Protein 1TD6 (pdb70)

Secondary structure (DSSP, 8-state):
---SSTT-SB-PPP-SSHHHHHHHHHHHHTTT-SSHHHHHHHHHHHHHHHHHTT-HHHHHHHHHHHTT-TTS-HHHHHHHHHHHHHHHHHHHHHH-GGGGG--HHHHHHHHHTTTTTTGGGGGGSTTS-TTSS-GGGGGGTHHHHT-TTS-HHHHHHHHHHHTT-GGGTT-EEEEEETTTTEEEEEETTSBSS---HHHHHHHHHHHHHHHHHTSS-HHHHHHHHHHHHHHHHHTTTS--SS-HHHHHHHHHHHHHHHSSS---TTSHHHHHHHHHHTTT------

Radius of gyration: 19.48 Å; Cα contacts (8 Å, |Δi|>4): 360; chains: 1; bounding box: 47×48×46 Å

InterPro domains:
  IPR023402 Uncharacterised protein MG237, central domain [G3DSA:3.30.1790.10] (107-198)
  IPR023403 Uncharacterised protein MG237, N-terminal [G3DSA:1.20.1480.10] (5-106)
  IPR024503 Protein of unknown function DUF3196 [PF11428] (1-288)

Foldseek 3Di:
DAAQPLDQWWFFDAAQDDVVLLVVLVVVCVVVVDPQSVVVNVLVVVLVVCVVVVVLVVSLVSLRVLNVPPVHDSVCNSSSVNVNLVSVLSVLCVVPVVVVDDAPLVQVVQCPVVHLPSVQSLSNQQSHDLVRDAQVCVVVCQCLQAPLPDQLLSNLVSQLSQLRRNNQQQPWGWHAQNVVGDIDIDGGRTTSQQADPQQSVLLVVLLVLLCVVCVVPPPLNSLLSLLSRLQCSNVRNHGDPDDSVVLSVVSCVVSVPVVPHDDDCVDPSVVVSVVRSCVSVDDDHD

Organism: Mycoplasma pneumoniae (strain ATCC 29342 / M129 / Subtype 1) (NCBI:txid272634)

Nearest PDB structures (foldseek):
  1td6-assembly1_A  TM=1.004E+00  e=5.767E-45  Mycoplasmoides pneumoniae

CATH classification: 1.20.1480.10 (+2 more: 3.30.1790.10, 1.10.472.40)

Structure (mmCIF, N/CA/C/O backbone):
data_1TD6
#
_entry.id   1TD6
#
_cell.length_a   82.840
_cell.length_b   82.840
_cell.length_c   225.040
_cell.angle_alpha   90.00
_cell.angle_beta   90.00
_cell.angle_gamma   90.00
#
_symmetry.space_group_name_H-M   'I 41 2 2'
#
loop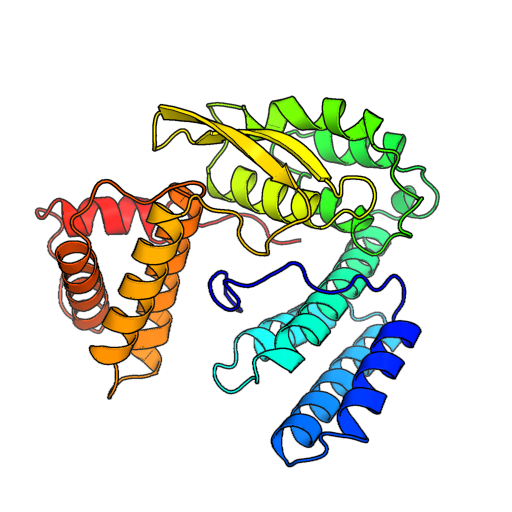_
_entity.id
_entity.type
_entity.pdbx_description
1 polymer 'Hypothetical protein MG237 homolog'
2 water water
#
loop_
_atom_site.group_PDB
_atom_site.id
_atom_site.type_symbol
_atom_site.label_atom_id
_atom_site.label_alt_id
_atom_site.label_comp_id
_atom_site.label_asym_id
_atom_site.label_entity_id
_atom_site.label_seq_id
_atom_site.pdbx_PDB_ins_code
_atom_site.Cartn_x
_atom_site.Cartn_y
_atom_site.Cartn_z
_atom_site.occupancy
_atom_site.B_iso_or_equiv
_atom_site.auth_seq_id
_atom_site.auth_comp_id
_atom_site.auth_asym_id
_atom_site.auth_atom_id
_atom_site.pdbx_PDB_model_num
ATOM 1 N N . PRO A 1 17 ? 83.956 54.186 65.756 1.00 75.41 5 PRO A N 1
ATOM 2 C CA . PRO A 1 17 ? 83.692 54.057 67.208 1.00 75.87 5 PRO A CA 1
ATOM 3 C C . PRO A 1 17 ? 83.918 55.373 67.943 1.00 76.02 5 PRO A C 1
ATOM 4 O O . PRO A 1 17 ? 83.157 55.731 68.843 1.00 76.94 5 PRO A O 1
ATOM 8 N N . ASN A 1 18 ? 84.981 56.075 67.559 1.00 75.39 6 ASN A N 1
ATOM 9 C CA . ASN A 1 18 ? 85.325 57.376 68.128 1.00 74.44 6 ASN A CA 1
ATOM 10 C C . ASN A 1 18 ? 85.955 57.341 69.527 1.00 72.90 6 ASN A C 1
ATOM 11 O O . ASN A 1 18 ? 86.479 56.306 69.938 1.00 74.26 6 ASN A O 1
ATOM 16 N N . GLN A 1 19 ? 85.916 58.464 70.248 1.00 69.86 7 GLN A N 1
ATOM 17 C CA . GLN A 1 19 ? 86.524 58.538 71.580 1.00 66.99 7 GLN A CA 1
ATOM 18 C C . GLN A 1 19 ? 86.318 59.877 72.315 1.00 66.59 7 GLN A C 1
ATOM 19 O O . GLN A 1 19 ? 86.032 60.902 71.695 1.00 65.23 7 GLN A O 1
ATOM 25 N N . PHE A 1 20 ? 86.481 59.865 73.637 1.00 66.01 8 PHE A N 1
ATOM 26 C CA . PHE A 1 20 ? 86.301 61.076 74.444 1.00 66.50 8 PHE A CA 1
ATOM 27 C C . PHE A 1 20 ? 87.551 61.940 74.613 1.00 66.64 8 PHE A C 1
ATOM 28 O O . PHE A 1 20 ? 87.531 63.131 74.305 1.00 67.25 8 PHE A O 1
ATOM 36 N N . VAL A 1 21 ? 88.628 61.340 75.114 1.00 66.59 9 VAL A N 1
ATOM 37 C CA . VAL A 1 21 ? 89.897 62.045 75.339 1.00 66.38 9 VAL A CA 1
ATOM 38 C C . VAL A 1 21 ? 90.594 62.518 74.054 1.00 66.36 9 VAL A C 1
ATOM 39 O O . VAL A 1 21 ? 91.702 63.049 74.117 1.00 65.44 9 VAL A O 1
ATOM 43 N N . ASN A 1 22 ? 89.962 62.333 72.896 1.00 65.76 10 ASN A N 1
ATOM 44 C CA . ASN A 1 22 ? 90.599 62.728 71.641 1.00 65.74 10 ASN A CA 1
ATOM 45 C C . ASN A 1 22 ? 90.686 64.234 71.430 1.00 64.66 10 ASN A C 1
ATOM 4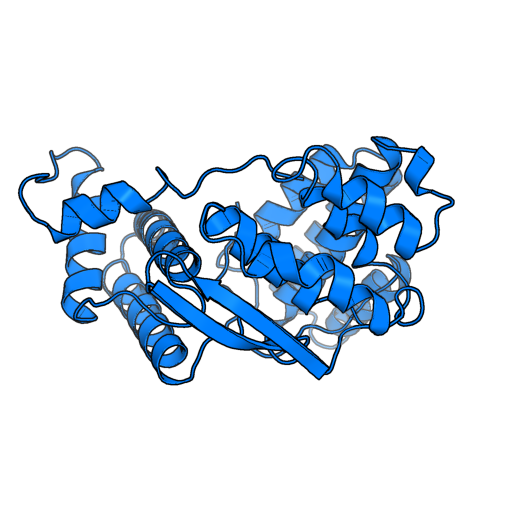6 O O . ASN A 1 22 ? 90.898 64.690 70.309 1.00 63.00 10 ASN A O 1
ATOM 51 N N . HIS A 1 23 ? 90.551 65.003 72.510 1.00 63.62 11 HIS A N 1
ATOM 52 C CA . HIS A 1 23 ? 90.630 66.449 72.402 1.00 61.39 11 HIS A CA 1
ATOM 53 C C . HIS A 1 23 ? 90.544 67.186 73.733 1.00 60.36 11 HIS A C 1
ATOM 54 O O . HIS A 1 23 ? 89.651 68.010 73.917 1.00 60.20 11 HIS A O 1
ATOM 61 N N . LEU A 1 24 ? 91.455 66.899 74.660 1.00 57.99 12 LEU A N 1
ATOM 62 C CA . LEU A 1 24 ? 91.453 67.593 75.949 1.00 56.14 12 LEU A CA 1
ATOM 63 C C . LEU A 1 24 ? 91.813 69.081 75.703 1.00 56.87 12 LEU A C 1
ATOM 64 O O . LEU A 1 24 ? 92.786 69.590 76.271 1.00 57.03 12 LEU A O 1
ATOM 69 N N . SER A 1 25 ? 91.034 69.770 74.859 1.00 56.41 13 SER A N 1
ATOM 70 C CA . SER A 1 25 ? 91.269 71.186 74.520 1.00 53.33 13 SER A CA 1
ATOM 71 C C . SER A 1 25 ? 90.042 72.087 74.735 1.00 52.34 13 SER A C 1
ATOM 72 O O . SER A 1 25 ? 89.075 71.693 75.393 1.00 51.32 13 SER A O 1
ATOM 75 N N . ALA A 1 26 ? 90.089 73.290 74.156 1.00 49.94 14 ALA A N 1
ATOM 76 C CA . ALA A 1 26 ? 89.006 74.275 74.276 1.00 48.77 14 ALA A CA 1
ATOM 77 C C . ALA A 1 26 ? 87.859 74.087 73.282 1.00 47.08 14 ALA A C 1
ATOM 78 O O . ALA A 1 26 ? 88.062 73.642 72.160 1.00 48.05 14 ALA A O 1
ATOM 80 N N . LEU A 1 27 ? 86.658 74.457 73.718 1.00 46.55 15 LEU A N 1
ATOM 81 C CA . LEU A 1 27 ? 85.414 74.350 72.940 1.00 45.54 15 LEU A CA 1
ATOM 82 C C . LEU A 1 27 ? 85.535 74.623 71.437 1.00 44.97 15 LEU A C 1
ATOM 83 O O . LEU A 1 27 ? 86.018 75.673 71.013 1.00 46.24 15 LEU A O 1
ATOM 88 N N . LYS A 1 28 ? 85.075 73.671 70.636 1.00 44.94 16 LYS A N 1
ATOM 89 C CA . LYS A 1 28 ? 85.124 73.782 69.183 1.00 43.57 16 LYS A CA 1
ATOM 90 C C . LYS A 1 28 ? 84.137 74.832 68.691 1.00 45.58 16 LYS A C 1
ATOM 91 O O . LYS A 1 28 ? 83.084 75.039 69.299 1.00 46.03 16 LYS A O 1
ATOM 97 N N . LYS A 1 29 ? 84.490 75.473 67.577 1.00 47.00 17 LYS A N 1
ATOM 98 C CA . LYS A 1 29 ? 83.667 76.500 66.942 1.00 47.35 17 LYS A CA 1
ATOM 99 C C . LYS A 1 29 ? 82.301 75.900 66.604 1.00 45.44 17 LYS A C 1
ATOM 100 O O . LYS A 1 29 ? 82.214 74.720 66.268 1.00 45.43 17 LYS A O 1
ATOM 106 N N . HIS A 1 30 ? 81.249 76.714 66.679 1.00 43.35 18 HIS A N 1
ATOM 107 C CA . HIS A 1 30 ? 79.877 76.268 66.403 1.00 43.36 18 HIS A CA 1
ATOM 108 C C . HIS A 1 30 ? 79.380 76.499 64.965 1.00 43.92 18 HIS A C 1
ATOM 109 O O . HIS A 1 30 ? 79.496 77.600 64.426 1.00 44.98 18 HIS A O 1
ATOM 116 N N . PHE A 1 31 ? 78.830 75.449 64.355 1.00 43.51 19 PHE A N 1
ATOM 117 C CA . PHE A 1 31 ? 78.302 75.509 62.988 1.00 43.10 19 PHE A CA 1
ATOM 118 C C . PHE A 1 31 ? 76.830 75.101 62.939 1.00 44.48 19 PHE A C 1
ATOM 119 O O . PHE A 1 31 ? 76.479 73.981 63.321 1.00 44.42 19 PHE A O 1
ATOM 127 N N . ALA A 1 32 ? 75.982 75.999 62.438 1.00 44.61 20 ALA A N 1
ATOM 128 C CA . ALA A 1 32 ? 74.545 75.746 62.361 1.00 44.76 20 ALA A CA 1
ATOM 129 C C . ALA A 1 32 ? 74.031 75.112 61.069 1.00 45.78 20 ALA A C 1
ATOM 130 O O . ALA A 1 32 ? 72.863 74.737 60.986 1.00 47.00 20 ALA A O 1
ATOM 132 N N . SER A 1 33 ? 74.881 74.991 60.058 1.00 47.36 21 SER A N 1
ATOM 133 C CA . SER A 1 33 ? 74.447 74.389 58.795 1.00 48.42 21 SER A CA 1
ATOM 134 C C . SER A 1 33 ? 75.609 73.690 58.144 1.00 47.93 21 SER A C 1
ATOM 135 O O . SER A 1 33 ? 76.762 73.911 58.507 1.00 46.89 21 SER A O 1
ATOM 138 N N . TYR A 1 34 ? 75.306 72.855 57.163 1.00 49.29 22 TYR A N 1
ATOM 139 C CA . TYR A 1 34 ? 76.355 72.131 56.466 1.00 50.91 22 TYR A CA 1
ATOM 140 C C . TYR A 1 34 ? 77.243 73.048 55.625 1.00 50.81 22 TYR A C 1
ATOM 141 O O . TYR A 1 34 ? 78.461 72.884 55.611 1.00 49.87 22 TYR A O 1
ATOM 150 N N . LYS A 1 35 ? 76.641 74.017 54.941 1.00 52.24 23 LYS A N 1
ATOM 151 C CA . LYS A 1 35 ? 77.403 74.930 54.091 1.00 55.33 23 LYS A CA 1
ATOM 152 C C . LYS A 1 35 ? 78.536 75.644 54.835 1.00 56.12 23 LYS A C 1
ATOM 153 O O . LYS A 1 35 ? 79.690 75.612 54.399 1.00 55.79 23 LYS A O 1
ATOM 159 N N . GLU A 1 36 ? 78.201 76.288 55.950 1.00 56.33 24 GLU A N 1
ATOM 160 C CA . GLU A 1 36 ? 79.190 77.004 56.745 1.00 56.74 24 GLU A CA 1
ATOM 161 C C . GLU A 1 36 ? 80.381 76.106 57.059 1.00 55.82 24 GLU A C 1
ATOM 162 O O . GLU A 1 36 ? 81.526 76.542 57.008 1.00 55.77 24 GLU A O 1
ATOM 168 N N . LEU A 1 37 ? 80.095 74.850 57.380 1.00 55.60 25 LEU A N 1
ATOM 169 C CA . LEU A 1 37 ? 81.126 73.879 57.724 1.00 55.19 25 LEU A CA 1
ATOM 170 C C . LEU A 1 37 ? 81.874 73.444 56.471 1.00 56.62 25 LEU A C 1
ATOM 171 O O . LEU A 1 37 ? 83.091 73.305 56.491 1.00 56.83 25 LEU A O 1
ATOM 176 N N . ARG A 1 38 ? 81.139 73.217 55.387 1.00 59.63 26 ARG A N 1
ATOM 177 C CA . ARG A 1 38 ? 81.743 72.805 54.122 1.00 62.82 26 ARG A CA 1
ATOM 178 C C . ARG A 1 38 ? 82.720 73.889 53.669 1.00 63.17 26 ARG A C 1
ATOM 179 O O . ARG A 1 38 ? 83.730 73.598 53.029 1.00 62.89 26 ARG A O 1
ATOM 187 N N . GLU A 1 39 ? 82.403 75.139 53.999 1.00 63.37 27 GLU A N 1
ATOM 188 C CA . GLU A 1 39 ? 83.255 76.269 53.654 1.00 63.83 27 GLU A CA 1
ATOM 189 C C . GLU A 1 39 ? 84.478 76.258 54.562 1.00 63.22 27 GLU A C 1
ATOM 190 O O . GLU A 1 39 ? 85.605 76.072 54.103 1.00 64.01 27 GLU A O 1
ATOM 196 N N . ALA A 1 40 ? 84.235 76.455 55.854 1.00 62.19 28 ALA A N 1
ATOM 197 C CA . ALA A 1 40 ? 85.291 76.486 56.858 1.00 61.38 28 ALA A CA 1
ATOM 198 C C . ALA A 1 40 ? 86.357 75.428 56.630 1.00 61.30 28 ALA A C 1
ATOM 199 O O . ALA A 1 40 ? 87.538 75.671 56.885 1.00 61.13 28 ALA A O 1
ATOM 201 N N . PHE A 1 41 ? 85.936 74.260 56.149 1.00 60.81 29 PHE A N 1
ATOM 202 C CA . PHE A 1 41 ? 86.851 73.150 55.901 1.00 61.25 29 PHE A CA 1
ATOM 203 C C . PHE A 1 41 ? 87.613 73.327 54.583 1.00 62.13 29 PHE A C 1
ATOM 204 O O . PHE A 1 41 ? 88.839 73.215 54.560 1.00 61.51 29 PHE A O 1
ATOM 212 N N . ASN A 1 42 ? 86.892 73.601 53.496 1.00 62.40 30 ASN A N 1
ATOM 213 C CA . ASN A 1 42 ? 87.528 73.806 52.196 1.00 63.86 30 ASN A CA 1
ATOM 214 C C . ASN A 1 42 ? 88.606 74.878 52.314 1.00 64.39 30 ASN A C 1
ATOM 215 O O . ASN A 1 42 ? 89.668 74.777 51.697 1.00 63.40 30 ASN A O 1
ATOM 220 N N . ASP A 1 43 ? 88.325 75.911 53.105 1.00 64.75 31 ASP A N 1
ATOM 221 C CA . ASP A 1 43 ? 89.284 76.986 53.301 1.00 65.19 31 ASP A CA 1
ATOM 222 C C . ASP A 1 43 ? 90.497 76.452 54.043 1.00 65.14 31 ASP A C 1
ATOM 223 O O . ASP A 1 43 ? 91.635 76.762 53.691 1.00 65.05 31 ASP A O 1
ATOM 228 N N . TYR A 1 44 ? 90.257 75.646 55.070 1.00 64.59 32 TYR A N 1
ATOM 229 C CA . TYR A 1 44 ? 91.359 75.074 55.828 1.00 64.30 32 TYR A CA 1
ATOM 230 C C . TYR A 1 44 ? 92.267 74.305 54.860 1.00 65.40 32 TYR A C 1
ATOM 231 O O . TYR A 1 44 ? 93.481 74.204 55.067 1.00 65.10 32 TYR A O 1
ATOM 240 N N . HIS A 1 45 ? 91.662 73.769 53.801 1.00 65.82 33 HIS A N 1
ATOM 241 C CA . HIS A 1 45 ? 92.379 73.004 52.788 1.00 66.73 33 HIS A CA 1
ATOM 242 C C . HIS A 1 45 ? 93.201 73.911 51.877 1.00 68.35 33 HIS A C 1
ATOM 243 O O . HIS A 1 45 ? 94.301 73.554 51.466 1.00 68.06 33 HIS A O 1
ATOM 250 N N . LYS A 1 46 ? 92.661 75.085 51.565 1.00 70.34 34 LYS A N 1
ATOM 251 C CA . LYS A 1 46 ? 93.355 76.046 50.716 1.00 71.95 34 LYS A CA 1
ATOM 252 C C . LYS A 1 46 ? 94.475 76.763 51.466 1.00 73.05 34 LYS A C 1
ATOM 253 O O . LYS A 1 46 ? 94.986 77.782 51.004 1.00 73.43 34 LYS A O 1
ATOM 259 N N . HIS A 1 47 ? 94.841 76.237 52.630 1.00 73.73 35 HIS A N 1
ATOM 260 C CA . HIS A 1 47 ? 95.903 76.816 53.443 1.00 74.49 35 HIS A CA 1
ATOM 261 C C . HIS A 1 47 ? 96.606 75.710 54.220 1.00 74.74 35 HIS A C 1
ATOM 262 O O . HIS A 1 47 ? 97.468 75.980 55.059 1.00 75.01 35 HIS A O 1
ATOM 269 N N . ASN A 1 48 ? 96.231 74.467 53.931 1.00 74.03 36 ASN A N 1
ATOM 270 C CA . ASN A 1 48 ? 96.811 73.301 54.589 1.00 74.69 36 ASN A CA 1
ATOM 271 C C . ASN A 1 48 ? 96.592 72.076 53.713 1.00 75.12 36 ASN A C 1
ATOM 272 O O . ASN A 1 48 ? 96.440 70.957 54.209 1.00 75.61 36 ASN A O 1
ATOM 277 N N . GLY A 1 49 ? 96.587 72.294 52.404 1.00 74.83 37 GLY A N 1
ATOM 278 C CA . GLY A 1 49 ? 96.367 71.206 51.472 1.00 74.81 37 GLY A CA 1
ATOM 279 C C . GLY A 1 49 ? 97.492 70.202 51.323 1.00 74.59 37 GLY A C 1
ATOM 280 O O . GLY A 1 49 ? 98.169 70.179 50.298 1.00 74.95 37 GLY A O 1
ATOM 281 N N . ASP A 1 50 ? 97.696 69.372 52.340 1.00 74.20 38 ASP A N 1
ATOM 282 C CA . ASP A 1 50 ? 98.732 68.348 52.282 1.00 74.23 38 ASP A CA 1
ATOM 283 C C . ASP A 1 50 ? 98.037 67.070 51.810 1.00 73.69 38 ASP A C 1
ATOM 284 O O . ASP A 1 50 ? 97.027 67.141 51.108 1.00 75.11 38 ASP A O 1
ATOM 289 N N . GLU A 1 51 ? 98.558 65.905 52.185 1.00 71.40 39 GLU A N 1
ATOM 290 C CA . GLU A 1 51 ? 97.923 64.657 51.771 1.00 70.41 39 GLU A CA 1
ATOM 291 C C . GLU A 1 51 ? 96.772 64.285 52.692 1.00 68.82 39 GLU A C 1
ATOM 292 O O . GLU A 1 51 ? 95.692 63.928 52.224 1.00 66.96 39 GLU A O 1
ATOM 298 N N . LEU A 1 52 ? 97.010 64.365 53.999 1.00 67.70 40 LEU A N 1
ATOM 299 C CA . LEU A 1 52 ? 95.980 64.054 54.983 1.00 66.71 40 LEU A CA 1
ATOM 300 C C . LEU A 1 52 ? 94.758 64.951 54.827 1.00 65.56 40 LEU A C 1
ATOM 301 O O . LEU A 1 52 ? 93.647 64.456 54.635 1.00 65.61 40 LEU A O 1
ATOM 306 N N . THR A 1 53 ? 94.962 66.265 54.909 1.00 63.90 41 THR A N 1
ATOM 307 C CA . THR A 1 53 ? 93.856 67.212 54.770 1.00 62.96 41 THR A CA 1
ATOM 308 C C . THR A 1 53 ? 93.107 66.966 53.465 1.00 61.40 41 THR A C 1
ATOM 309 O O . THR A 1 53 ? 91.939 67.321 53.336 1.00 61.60 41 THR A O 1
ATOM 313 N N . THR A 1 54 ? 93.783 66.356 52.498 1.00 59.79 42 THR A N 1
ATOM 314 C CA . THR A 1 54 ? 93.154 66.044 51.220 1.00 58.00 42 THR A CA 1
ATOM 315 C C . THR A 1 54 ? 92.308 64.789 51.365 1.00 56.63 42 THR A C 1
ATOM 316 O O . THR A 1 54 ? 91.157 64.756 50.943 1.00 57.12 42 THR A O 1
ATOM 320 N N . PHE A 1 55 ? 92.878 63.759 51.976 1.00 56.19 43 PHE A N 1
ATOM 321 C CA . PHE A 1 55 ? 92.160 62.510 52.176 1.00 55.39 43 PHE A CA 1
ATOM 322 C C . PHE A 1 55 ? 90.925 62.733 53.042 1.00 54.67 43 PHE A C 1
ATOM 323 O O . PHE A 1 55 ? 89.818 62.388 52.647 1.00 55.35 43 PHE A O 1
ATOM 331 N N . PHE A 1 56 ? 91.108 63.323 54.215 1.00 53.91 44 PHE A N 1
ATOM 332 C CA . PHE A 1 56 ? 89.982 63.571 55.108 1.00 52.86 44 PHE A CA 1
ATOM 333 C C . PHE A 1 56 ? 88.900 64.469 54.528 1.00 53.01 44 PHE A C 1
ATOM 334 O O . PHE A 1 56 ? 87.716 64.243 54.778 1.00 51.87 44 PHE A O 1
ATOM 342 N N . LEU A 1 57 ? 89.291 65.489 53.767 1.00 53.66 45 LEU A N 1
ATOM 343 C CA . LEU A 1 57 ? 88.302 66.358 53.138 1.00 53.27 45 LEU A CA 1
ATOM 344 C C . LEU A 1 57 ? 87.547 65.454 52.179 1.00 54.03 45 LEU A C 1
ATOM 345 O O . LEU A 1 57 ? 86.351 65.625 51.942 1.00 54.68 45 LEU A O 1
ATOM 350 N N . HIS A 1 58 ? 88.260 64.472 51.643 1.00 53.76 46 HIS A N 1
ATOM 351 C CA . HIS A 1 58 ? 87.661 63.534 50.714 1.00 53.89 46 HIS A CA 1
ATOM 352 C C . HIS A 1 58 ? 86.648 62.651 51.439 1.00 53.65 46 HIS A C 1
ATOM 353 O O . HIS A 1 58 ? 85.560 62.385 50.917 1.00 54.00 46 HIS A O 1
ATOM 360 N N . GLN A 1 59 ? 87.002 62.196 52.638 1.00 52.33 47 GLN A N 1
ATOM 361 C CA . GLN A 1 59 ? 86.097 61.359 53.420 1.00 50.98 47 GLN A CA 1
ATOM 362 C C . GLN A 1 59 ? 84.900 62.199 53.867 1.00 50.19 47 GLN A C 1
ATOM 363 O O . GLN A 1 59 ? 83.770 61.717 53.898 1.00 49.11 47 GLN A O 1
ATOM 369 N N . PHE A 1 60 ? 85.168 63.457 54.203 1.00 49.51 48 PHE A N 1
ATOM 370 C CA . PHE A 1 60 ? 84.141 64.400 54.630 1.00 49.67 48 PHE A CA 1
ATOM 371 C C . PHE A 1 60 ? 83.033 64.495 53.577 1.00 50.89 48 PHE A C 1
ATOM 372 O O . PHE A 1 60 ? 81.844 64.527 53.903 1.00 50.93 48 PHE A O 1
ATOM 380 N N . ASP A 1 61 ? 83.430 64.538 52.310 1.00 51.64 49 ASP A N 1
ATOM 381 C CA . ASP A 1 61 ? 82.465 64.639 51.222 1.00 51.54 49 ASP A CA 1
ATOM 382 C C . ASP A 1 61 ? 81.638 63.371 50.996 1.00 49.67 49 ASP A C 1
ATOM 383 O O . ASP A 1 61 ? 80.502 63.446 50.528 1.00 48.88 49 ASP A O 1
ATOM 388 N N . LYS A 1 62 ? 82.202 62.212 51.327 1.00 48.27 50 LYS A N 1
ATOM 389 C CA . LYS A 1 62 ? 81.478 60.950 51.177 1.00 47.99 50 LYS A CA 1
ATOM 390 C C . LYS A 1 62 ? 80.241 61.064 52.051 1.00 47.04 50 LYS A C 1
ATOM 391 O O . LYS A 1 62 ? 79.116 60.806 51.606 1.00 45.73 50 LYS A O 1
ATOM 397 N N . VAL A 1 63 ? 80.477 61.459 53.302 1.00 44.21 51 VAL A N 1
ATOM 398 C CA . VAL A 1 63 ? 79.419 61.636 54.285 1.00 42.74 51 VAL A CA 1
ATOM 399 C C . VAL A 1 63 ? 78.337 62.570 53.747 1.00 41.65 51 VAL A C 1
ATOM 400 O O . VAL A 1 63 ? 77.153 62.247 53.811 1.00 41.08 51 VAL A O 1
ATOM 404 N N . MET A 1 64 ? 78.745 63.722 53.215 1.00 41.60 52 MET A N 1
ATOM 405 C CA . MET A 1 64 ? 77.789 64.682 52.672 1.00 41.15 52 MET A CA 1
ATOM 406 C C . MET A 1 64 ? 76.967 64.045 51.565 1.00 41.53 52 MET A C 1
ATOM 407 O O . MET A 1 64 ? 75.793 64.374 51.390 1.00 42.07 52 MET A O 1
ATOM 412 N N . GLU A 1 65 ? 77.575 63.138 50.808 1.00 42.34 53 GLU A N 1
ATOM 413 C CA . GLU A 1 65 ? 76.827 62.477 49.752 1.00 42.74 53 GLU A CA 1
ATOM 414 C C . GLU A 1 65 ? 75.672 61.717 50.406 1.00 41.42 53 GLU A C 1
ATOM 415 O O . GLU A 1 65 ? 74.527 61.819 49.969 1.00 43.92 53 GLU A O 1
ATOM 421 N N . LEU A 1 66 ? 75.973 60.969 51.463 1.00 39.08 54 LEU A N 1
ATOM 422 C CA . LEU A 1 66 ? 74.950 60.216 52.176 1.00 38.23 54 LEU A CA 1
ATOM 423 C C . LEU A 1 66 ? 73.904 61.158 52.779 1.00 37.95 54 LEU A C 1
ATOM 424 O O . LEU A 1 66 ? 72.706 60.846 52.790 1.00 37.41 54 LEU A O 1
ATOM 429 N N . VAL A 1 67 ? 74.361 62.305 53.275 1.00 36.19 55 VAL A N 1
ATOM 430 C CA . VAL A 1 67 ? 73.464 63.300 53.856 1.00 36.45 55 VAL A CA 1
ATOM 431 C C . VAL A 1 67 ? 72.448 63.765 52.815 1.00 38.58 55 VAL A C 1
ATOM 432 O O . VAL A 1 67 ? 71.267 63.964 53.116 1.00 36.23 55 VAL A O 1
ATOM 436 N N . LYS A 1 68 ? 72.917 63.937 51.585 1.00 41.32 56 LYS A N 1
ATOM 437 C CA . LYS A 1 68 ? 72.045 64.379 50.511 1.00 43.82 56 LYS A CA 1
ATOM 438 C C . LYS A 1 68 ? 71.004 63.316 50.179 1.00 43.36 56 LYS A C 1
ATOM 439 O O . LYS A 1 68 ? 69.871 63.638 49.817 1.00 42.12 56 LYS A O 1
ATOM 445 N N . GLN A 1 69 ? 71.387 62.052 50.324 1.00 43.32 57 GLN A N 1
ATOM 446 C CA . GLN A 1 69 ? 70.476 60.951 50.041 1.00 45.19 57 GLN A CA 1
ATOM 447 C C . GLN A 1 69 ? 69.645 60.569 51.257 1.00 43.84 57 GLN A C 1
ATOM 448 O O . GLN A 1 69 ? 68.997 59.531 51.276 1.00 42.94 57 GLN A O 1
ATOM 454 N N . LYS A 1 70 ? 69.670 61.434 52.266 1.00 45.75 58 LYS A N 1
ATOM 455 C CA . LYS A 1 70 ? 68.929 61.235 53.505 1.00 45.70 58 LYS A CA 1
ATOM 456 C C . LYS A 1 70 ? 69.183 59.891 54.187 1.00 46.59 58 LYS A C 1
ATOM 457 O O . LYS A 1 70 ? 68.324 59.383 54.910 1.00 46.66 58 LYS A O 1
ATOM 463 N N . ASP A 1 71 ? 70.362 59.319 53.950 1.00 46.35 59 ASP A N 1
ATOM 464 C CA . ASP A 1 71 ? 70.764 58.046 54.555 1.00 44.20 59 ASP A CA 1
ATOM 465 C C . ASP A 1 71 ? 71.528 58.445 55.820 1.00 41.79 59 ASP A C 1
ATOM 466 O O . ASP A 1 71 ? 72.690 58.097 55.994 1.00 40.95 59 ASP A O 1
ATOM 471 N N . PHE A 1 72 ? 70.861 59.187 56.693 1.00 40.07 60 PHE A N 1
ATOM 472 C CA . PHE A 1 72 ? 71.475 59.699 57.911 1.00 39.62 60 PHE A CA 1
ATOM 473 C C . PHE A 1 72 ? 72.098 58.682 58.847 1.00 38.82 60 PHE A C 1
ATOM 474 O O . PHE A 1 72 ? 73.184 58.912 59.373 1.00 38.11 60 PHE A O 1
ATOM 482 N N . LYS A 1 73 ? 71.414 57.564 59.060 1.00 39.64 61 LYS A N 1
ATOM 483 C CA . LYS A 1 73 ? 71.920 56.520 59.945 1.00 39.42 61 LYS A CA 1
ATOM 484 C C . LYS A 1 73 ? 73.326 56.123 59.528 1.00 38.62 61 LYS A C 1
ATOM 485 O O . LYS A 1 73 ? 74.226 56.028 60.362 1.00 39.15 61 LYS A O 1
ATOM 491 N N . THR A 1 74 ? 73.511 55.905 58.230 1.00 37.06 62 THR A N 1
ATOM 492 C CA . THR A 1 74 ? 74.812 55.519 57.694 1.00 35.44 62 THR A CA 1
ATOM 493 C C . THR A 1 74 ? 75.791 56.693 57.764 1.00 35.06 62 THR A C 1
ATOM 494 O O . THR A 1 74 ? 76.975 56.511 58.052 1.00 35.91 62 THR A O 1
ATOM 498 N N . ALA A 1 75 ? 75.296 57.896 57.495 1.00 33.78 63 ALA A N 1
ATOM 499 C CA . ALA A 1 75 ? 76.127 59.088 57.548 1.00 34.77 63 ALA A CA 1
ATOM 500 C C . ALA A 1 75 ? 76.759 59.179 58.935 1.00 36.61 63 ALA A C 1
ATOM 501 O O . ALA A 1 75 ? 77.929 59.526 59.086 1.00 35.93 63 ALA A O 1
ATOM 503 N N . GLN A 1 76 ? 75.969 58.845 59.947 1.00 37.52 64 GLN A N 1
ATOM 504 C CA . GLN A 1 76 ? 76.431 58.879 61.324 1.00 39.38 64 GLN A CA 1
ATOM 505 C C . GLN A 1 76 ? 77.538 57.855 61.603 1.00 39.41 64 GLN A C 1
ATOM 506 O O . GLN A 1 76 ? 78.485 58.159 62.323 1.00 38.24 64 GLN A O 1
ATOM 512 N N . SER A 1 77 ? 77.427 56.658 61.030 1.00 40.54 65 SER A N 1
ATOM 513 C CA . SER A 1 77 ? 78.437 55.611 61.240 1.00 42.38 65 SER A CA 1
ATOM 514 C C . SER A 1 77 ? 79.757 55.914 60.568 1.00 42.72 65 SER A C 1
ATOM 515 O O . SER A 1 77 ? 80.811 55.641 61.126 1.00 43.58 65 SER A O 1
ATOM 518 N N . ARG A 1 78 ? 79.705 56.465 59.363 1.00 44.02 66 ARG A N 1
ATOM 519 C CA . ARG A 1 78 ? 80.930 56.795 58.646 1.00 46.18 66 ARG A CA 1
ATOM 520 C C . ARG A 1 78 ? 81.640 57.965 59.326 1.00 46.72 66 ARG A C 1
ATOM 521 O O . ARG A 1 78 ? 82.873 58.010 59.406 1.00 47.44 66 ARG A O 1
ATOM 529 N N . CYS A 1 79 ? 80.849 58.904 59.830 1.00 47.32 67 CYS A N 1
ATOM 530 C CA . CYS A 1 79 ? 81.379 60.078 60.498 1.00 47.68 67 CYS A CA 1
ATOM 531 C C . CYS A 1 79 ? 82.052 59.703 61.817 1.00 47.09 67 CYS A C 1
ATOM 532 O O . CYS A 1 79 ? 83.125 60.210 62.139 1.00 44.84 67 CYS A O 1
ATOM 535 N N . GLU A 1 80 ? 81.426 58.808 62.574 1.00 48.18 68 GLU A N 1
ATOM 536 C CA . GLU A 1 80 ? 81.983 58.385 63.856 1.00 50.39 68 GLU A CA 1
ATOM 537 C C . GLU A 1 80 ? 83.239 57.542 63.715 1.00 51.72 68 GLU A C 1
ATOM 538 O O . GLU A 1 80 ? 84.001 57.404 64.673 1.00 52.10 68 GLU A O 1
ATOM 544 N N . GLU A 1 81 ? 83.460 56.959 62.541 1.00 52.60 69 GLU A N 1
ATOM 545 C CA . GLU A 1 81 ? 84.675 56.183 62.366 1.00 53.83 69 GLU A CA 1
ATOM 546 C C . GLU A 1 81 ? 85.821 57.076 61.908 1.00 53.76 69 GLU A C 1
ATOM 547 O O . GLU A 1 81 ? 86.964 56.843 62.287 1.00 54.50 69 GLU A O 1
ATOM 553 N N . GLU A 1 82 ? 85.530 58.107 61.115 1.00 53.38 70 GLU A N 1
ATOM 554 C CA . GLU A 1 82 ? 86.596 59.013 60.689 1.00 52.96 70 GLU A CA 1
ATOM 555 C C . GLU A 1 82 ? 87.201 59.592 61.963 1.00 52.31 70 GLU A C 1
ATOM 556 O O . GLU A 1 82 ? 88.415 59.729 62.080 1.00 52.75 70 GLU A O 1
ATOM 562 N N . LEU A 1 83 ? 86.336 59.930 62.916 1.00 50.92 71 LEU A N 1
ATOM 563 C CA . LEU A 1 83 ? 86.767 60.481 64.196 1.00 50.86 71 LEU A CA 1
ATOM 564 C C . LEU A 1 83 ? 87.577 59.469 65.010 1.00 52.20 71 LEU A C 1
ATOM 565 O O . LEU A 1 83 ? 88.387 59.845 65.855 1.00 52.69 71 LEU A O 1
ATOM 570 N N . ALA A 1 84 ? 87.360 58.184 64.756 1.00 53.68 72 ALA A N 1
ATOM 571 C CA . ALA A 1 84 ? 88.073 57.147 65.490 1.00 55.90 72 ALA A CA 1
ATOM 572 C C . ALA A 1 84 ? 89.491 56.905 64.965 1.00 57.37 72 ALA A C 1
ATOM 573 O O . ALA A 1 84 ? 90.376 56.474 65.712 1.00 57.80 72 ALA A O 1
ATOM 575 N N . ALA A 1 85 ? 89.707 57.177 63.686 1.00 58.72 73 ALA A N 1
ATOM 576 C CA . ALA A 1 85 ? 91.025 56.987 63.093 1.00 62.17 73 ALA A CA 1
ATOM 577 C C . ALA A 1 85 ? 92.059 57.806 63.859 1.00 63.55 73 ALA A C 1
ATOM 578 O O . ALA A 1 85 ? 91.977 59.032 63.920 1.00 63.44 73 ALA A O 1
ATOM 580 N N . PRO A 1 86 ? 93.051 57.131 64.455 1.00 65.38 74 PRO A N 1
ATOM 581 C CA . PRO A 1 86 ? 94.108 57.792 65.226 1.00 67.25 74 PRO A CA 1
ATOM 582 C C . PRO A 1 86 ? 95.037 58.608 64.344 1.00 68.81 74 PRO A C 1
ATOM 583 O O . PRO A 1 86 ? 95.942 59.284 64.829 1.00 69.52 74 PRO A O 1
ATOM 587 N N . TYR A 1 87 ? 94.801 58.547 63.042 1.00 70.76 75 TYR A N 1
ATOM 588 C CA . TYR A 1 87 ? 95.627 59.267 62.091 1.00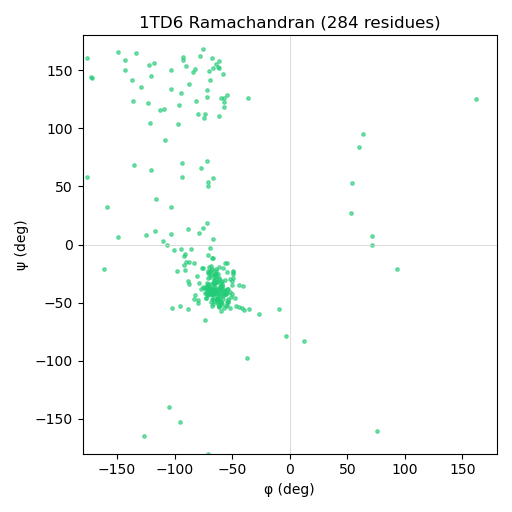 72.78 75 TYR A CA 1
ATOM 589 C C . TYR A 1 87 ? 95.013 60.619 61.757 1.00 72.56 75 TYR A C 1
ATOM 590 O O . TYR A 1 87 ? 95.600 61.411 61.023 1.00 74.47 75 TYR A O 1
ATOM 599 N N . LEU A 1 88 ? 93.829 60.880 62.299 1.00 71.38 76 LEU A N 1
ATOM 600 C CA . LEU A 1 88 ? 93.128 62.135 62.051 1.00 69.93 76 LEU A CA 1
ATOM 601 C C . LEU A 1 88 ? 93.846 63.267 62.787 1.00 69.28 76 LEU A C 1
ATOM 602 O O . LEU A 1 88 ? 94.086 63.174 63.988 1.00 69.11 76 LEU A O 1
ATOM 607 N N . PRO A 1 89 ? 94.203 64.346 62.070 1.00 68.51 77 PRO A N 1
ATOM 608 C CA . PRO A 1 89 ? 94.897 65.500 62.653 1.00 68.26 77 PRO A CA 1
ATOM 609 C C . PRO A 1 89 ? 94.020 66.304 63.602 1.00 67.43 77 PRO A C 1
ATOM 610 O O . PRO A 1 89 ? 92.835 66.492 63.347 1.00 67.59 77 PRO A O 1
ATOM 614 N N . LYS A 1 90 ? 94.622 66.782 64.688 1.00 66.94 78 LYS A N 1
ATOM 615 C CA . LYS A 1 90 ? 93.919 67.546 65.718 1.00 66.14 78 LYS A CA 1
ATOM 616 C C . LYS A 1 90 ? 92.914 68.572 65.206 1.00 64.80 78 LYS A C 1
ATOM 617 O O . LYS A 1 90 ? 91.745 68.540 65.589 1.00 66.22 78 LYS A O 1
ATOM 623 N N . PRO A 1 91 ? 93.348 69.492 64.327 1.00 62.99 79 PRO A N 1
ATOM 624 C CA . PRO A 1 91 ? 92.455 70.524 63.786 1.00 60.83 79 PRO A CA 1
ATOM 625 C C . PRO A 1 91 ? 91.266 70.027 62.966 1.00 57.85 79 PRO A C 1
ATOM 626 O O . PRO A 1 91 ? 90.249 70.712 62.877 1.00 57.62 79 PRO A O 1
ATOM 630 N N . LEU A 1 92 ? 91.388 68.841 62.376 1.00 54.94 80 LEU A N 1
ATOM 631 C CA . LEU A 1 92 ? 90.301 68.283 61.578 1.00 52.50 80 LEU A CA 1
ATOM 632 C C . LEU A 1 92 ? 89.294 67.513 62.414 1.00 51.69 80 LEU A C 1
ATOM 633 O O . LEU A 1 92 ? 88.289 67.038 61.892 1.00 51.76 80 LEU A O 1
ATOM 638 N N . VAL A 1 93 ? 89.565 67.389 63.712 1.00 50.06 81 VAL A N 1
ATOM 639 C CA . VAL A 1 93 ? 88.675 66.669 64.608 1.00 48.06 81 VAL A CA 1
ATOM 640 C C . VAL A 1 93 ? 87.400 67.465 64.862 1.00 46.49 81 VAL A C 1
ATOM 641 O O . VAL A 1 93 ? 86.301 66.917 64.860 1.00 46.44 81 VAL A O 1
ATOM 645 N N . SER A 1 94 ? 87.545 68.763 65.072 1.00 44.63 82 SER A N 1
ATOM 646 C CA . SER A 1 94 ? 86.386 69.603 65.317 1.00 44.64 82 SER A CA 1
ATOM 647 C C . SER A 1 94 ? 85.465 69.708 64.103 1.00 43.06 82 SER A C 1
ATOM 648 O O . SER A 1 94 ? 84.273 69.941 64.260 1.00 43.84 82 SER A O 1
ATOM 651 N N . PHE A 1 95 ? 86.001 69.540 62.897 1.00 42.40 83 PHE A N 1
ATOM 652 C CA . PHE A 1 95 ? 85.165 69.622 61.695 1.00 41.53 83 PHE A CA 1
ATOM 653 C C . PHE A 1 95 ? 84.168 68.473 61.643 1.00 39.96 83 PHE A C 1
ATOM 654 O O . PHE A 1 95 ? 82.986 68.671 61.379 1.00 40.28 83 PHE A O 1
ATOM 662 N N . PHE A 1 96 ? 84.660 67.267 61.893 1.00 38.83 84 PHE A N 1
ATOM 663 C CA . PHE A 1 96 ? 83.824 66.085 61.877 1.00 37.17 84 PHE A CA 1
ATOM 664 C C . PHE A 1 96 ? 82.850 66.079 63.047 1.00 35.80 84 PHE A C 1
ATOM 665 O O . PHE A 1 96 ? 81.688 65.724 62.890 1.00 34.20 84 PHE A O 1
ATOM 673 N N . GLN A 1 97 ? 83.302 66.486 64.224 1.00 35.22 85 GLN A N 1
ATOM 674 C CA . GLN A 1 97 ? 82.385 66.496 65.347 1.00 35.03 85 GLN A CA 1
ATOM 675 C C . GLN A 1 97 ? 81.199 67.394 65.014 1.00 36.31 85 GLN A C 1
ATOM 676 O O . GLN A 1 97 ? 80.066 67.083 65.395 1.00 36.94 85 GLN A O 1
ATOM 682 N N . SER A 1 98 ? 81.458 68.488 64.289 1.00 35.80 86 SER A N 1
ATOM 683 C CA . SER A 1 98 ? 80.404 69.418 63.895 1.00 35.08 86 SER A CA 1
ATOM 684 C C . SER A 1 98 ? 79.466 68.770 62.882 1.00 35.97 86 SER A C 1
ATOM 685 O O . SER A 1 98 ? 78.253 69.037 62.872 1.00 34.55 86 SER A O 1
ATOM 688 N N . LEU A 1 99 ? 80.036 67.916 62.034 1.00 35.76 87 LEU A N 1
ATOM 689 C CA . LEU A 1 99 ? 79.263 67.208 61.020 1.00 34.97 87 LEU A CA 1
ATOM 690 C C . LEU A 1 99 ? 78.323 66.226 61.713 1.00 33.25 87 LEU A C 1
ATOM 691 O O . LEU A 1 99 ? 77.137 66.149 61.390 1.00 33.59 87 LEU A O 1
ATOM 696 N N . LEU A 1 100 ? 78.868 65.471 62.662 1.00 31.21 88 LEU A N 1
ATOM 697 C CA . LEU A 1 100 ? 78.094 64.484 63.405 1.00 29.63 88 LEU A CA 1
ATOM 698 C C . LEU A 1 100 ? 76.889 65.142 64.065 1.00 29.79 88 LEU A C 1
ATOM 699 O O . LEU A 1 100 ? 75.783 64.577 64.084 1.00 29.62 88 LEU A O 1
ATOM 704 N N . GLN A 1 101 ? 77.093 66.350 64.585 1.00 27.78 89 GLN A N 1
ATOM 705 C CA . GLN A 1 101 ? 76.001 67.065 65.220 1.00 25.90 89 GLN A CA 1
ATOM 706 C C . GLN A 1 101 ? 74.889 67.379 64.229 1.00 25.92 89 GLN A C 1
ATOM 707 O O . GLN A 1 101 ? 73.718 67.137 64.526 1.00 27.66 89 GLN A O 1
ATOM 713 N N . LEU A 1 102 ? 75.246 67.893 63.051 1.00 26.76 90 LEU A N 1
ATOM 714 C CA . LEU A 1 102 ? 74.250 68.199 62.007 1.00 26.97 90 LEU A CA 1
ATOM 715 C C . LEU A 1 102 ? 73.515 66.911 61.638 1.00 26.18 90 LEU A C 1
ATOM 716 O O . LEU A 1 102 ? 72.286 66.863 61.611 1.00 26.58 90 LEU A O 1
ATOM 721 N N . VAL A 1 103 ? 74.286 65.865 61.366 1.00 24.22 91 VAL A N 1
ATOM 722 C CA . VAL A 1 103 ? 73.734 64.570 61.026 1.00 25.80 91 VAL A CA 1
ATOM 723 C C . VAL A 1 103 ? 72.735 64.039 62.074 1.00 26.95 91 VAL A C 1
ATOM 724 O O . VAL A 1 103 ? 71.612 63.669 61.735 1.00 26.64 91 VAL A O 1
ATOM 728 N N . ASN A 1 104 ? 73.143 64.013 63.343 1.00 28.40 92 ASN A N 1
ATOM 729 C CA . ASN A 1 104 ? 72.279 63.538 64.423 1.00 27.89 92 ASN A CA 1
ATOM 730 C C . ASN A 1 104 ? 71.004 64.382 64.519 1.00 30.58 92 ASN A C 1
ATOM 731 O O . ASN A 1 104 ? 69.922 63.876 64.838 1.00 29.61 92 ASN A O 1
ATOM 736 N N . HIS A 1 105 ? 71.143 65.678 64.248 1.00 32.57 93 HIS A N 1
ATOM 737 C CA . HIS A 1 105 ? 70.001 66.575 64.251 1.00 32.60 93 HIS A CA 1
ATOM 738 C C . HIS A 1 105 ? 69.040 66.070 63.159 1.00 33.29 93 HIS A C 1
ATOM 739 O O . HIS A 1 105 ? 67.853 65.821 63.426 1.00 31.58 93 HIS A O 1
ATOM 746 N N . ASP A 1 106 ? 69.550 65.890 61.941 1.00 31.99 94 ASP A N 1
ATOM 747 C CA . ASP A 1 106 ? 68.688 65.408 60.869 1.00 33.59 94 ASP A CA 1
ATOM 748 C C . ASP A 1 106 ? 68.114 64.040 61.190 1.00 32.70 94 ASP A C 1
ATOM 749 O O . ASP A 1 106 ? 66.962 63.761 60.884 1.00 34.18 94 ASP A O 1
ATOM 754 N N . LEU A 1 107 ? 68.903 63.186 61.820 1.00 32.70 95 LEU A N 1
ATOM 755 C CA . LEU A 1 107 ? 68.397 61.874 62.165 1.00 33.74 95 LEU A CA 1
ATOM 756 C C . LEU A 1 107 ? 67.232 61.979 63.161 1.00 34.41 95 LEU A C 1
ATOM 757 O O . LEU A 1 107 ? 66.184 61.364 62.969 1.00 34.26 95 LEU A O 1
ATOM 762 N N . LEU A 1 108 ? 67.400 62.769 64.216 1.00 33.57 96 LEU A N 1
ATOM 763 C CA . LEU A 1 108 ? 66.341 62.898 65.211 1.00 32.83 96 LEU A CA 1
ATOM 764 C C . LEU A 1 108 ? 65.053 63.472 64.629 1.00 33.83 96 LEU A C 1
ATOM 765 O O . LEU A 1 108 ? 63.954 63.024 64.968 1.00 33.28 96 LEU A O 1
ATOM 770 N N . GLU A 1 109 ? 65.197 64.457 63.747 1.00 35.41 97 GLU A N 1
ATOM 771 C CA . GLU A 1 109 ? 64.059 65.111 63.122 1.00 34.71 97 GLU A CA 1
ATOM 772 C C . GLU A 1 109 ? 63.251 64.139 62.278 1.00 36.57 97 GLU A C 1
ATOM 773 O O . GLU A 1 109 ? 62.020 64.148 62.297 1.00 35.83 97 GLU A O 1
ATOM 779 N N . GLN A 1 110 ? 63.950 63.295 61.538 1.00 37.31 98 GLN A N 1
ATOM 780 C CA . GLN A 1 110 ? 63.289 62.326 60.687 1.00 40.91 98 GLN A CA 1
ATOM 781 C C . GLN A 1 110 ? 62.607 61.216 61.483 1.00 42.09 98 GLN A C 1
ATOM 782 O O . GLN A 1 110 ? 61.666 60.583 61.001 1.00 44.19 98 GLN A O 1
ATOM 788 N N . GLN A 1 111 ? 63.084 60.967 62.697 1.00 42.39 99 GLN A N 1
ATOM 789 C CA . GLN A 1 111 ? 62.482 59.937 63.533 1.00 42.36 99 GLN A CA 1
ATOM 790 C C . GLN A 1 111 ? 61.386 60.534 64.407 1.00 43.41 99 GLN A C 1
ATOM 791 O O . GLN A 1 111 ? 60.497 59.824 64.872 1.00 43.96 99 GLN A O 1
ATOM 797 N N . ASN A 1 112 ? 61.457 61.846 64.618 1.00 43.54 100 ASN A N 1
ATOM 798 C CA . ASN A 1 112 ? 60.472 62.552 65.427 1.00 43.09 100 ASN A CA 1
ATOM 799 C C . ASN A 1 112 ? 60.070 63.840 64.711 1.00 44.70 100 ASN A C 1
ATOM 800 O O . ASN A 1 112 ? 60.384 64.941 65.176 1.00 45.22 100 ASN A O 1
ATOM 805 N N . ALA A 1 113 ? 59.370 63.699 63.583 1.00 45.13 101 ALA A N 1
ATOM 806 C CA . ALA A 1 113 ? 58.957 64.857 62.784 1.00 45.54 101 ALA A CA 1
ATOM 807 C C . ALA A 1 113 ? 58.408 66.015 63.618 1.00 45.54 101 ALA A C 1
ATOM 808 O O . ALA A 1 113 ? 58.625 67.175 63.289 1.00 46.64 101 ALA A O 1
ATOM 810 N N . ALA A 1 114 ? 57.712 65.698 64.704 1.00 46.33 102 ALA A N 1
ATOM 811 C CA . ALA A 1 114 ? 57.153 66.726 65.579 1.00 46.52 102 ALA A CA 1
ATOM 812 C C . ALA A 1 114 ? 58.198 67.781 65.944 1.00 46.76 102 ALA A C 1
ATOM 813 O O . ALA A 1 114 ? 57.861 68.937 66.192 1.00 47.23 102 ALA A O 1
ATOM 815 N N . LEU A 1 115 ? 59.463 67.370 65.962 1.00 46.59 103 LEU A N 1
ATOM 816 C CA . LEU A 1 115 ? 60.573 68.253 66.302 1.00 47.48 103 LEU A CA 1
ATOM 817 C C . LEU A 1 115 ? 60.814 69.401 65.317 1.00 47.77 103 LEU A C 1
ATOM 818 O O . LEU A 1 115 ? 61.307 70.463 65.702 1.00 47.80 103 LEU A O 1
ATOM 823 N N . ALA A 1 116 ? 60.467 69.190 64.055 1.00 47.23 104 ALA A N 1
ATOM 824 C CA . ALA A 1 116 ? 60.690 70.202 63.023 1.00 48.02 104 ALA A CA 1
ATOM 825 C C . ALA A 1 116 ? 60.191 71.609 63.353 1.00 47.23 104 ALA A C 1
ATOM 826 O O . ALA A 1 116 ? 60.884 72.587 63.091 1.00 48.11 104 ALA A O 1
ATOM 828 N N . SER A 1 117 ? 59.002 71.725 63.927 1.00 46.40 105 SER A N 1
ATOM 829 C CA . SER A 1 117 ? 58.478 73.053 64.239 1.00 47.02 105 SER A CA 1
ATOM 830 C C . SER A 1 117 ? 58.200 73.261 65.720 1.00 46.86 105 SER A C 1
ATOM 831 O O . SER A 1 117 ? 57.050 73.466 66.126 1.00 47.11 105 SER A O 1
ATOM 834 N N . LEU A 1 118 ? 59.252 73.221 66.530 1.00 44.04 106 LEU A N 1
ATOM 835 C CA . LEU A 1 118 ? 59.079 73.410 67.957 1.00 41.65 106 LEU A CA 1
ATOM 836 C C . LEU A 1 118 ? 60.128 74.306 68.559 1.00 39.73 106 LEU A C 1
ATOM 837 O O . LEU A 1 118 ? 61.289 74.276 68.168 1.00 40.13 106 LEU A O 1
ATOM 842 N N . PRO A 1 119 ? 59.723 75.152 69.508 1.00 39.00 107 PRO A N 1
ATOM 843 C CA . PRO A 1 119 ? 60.717 76.029 70.128 1.00 37.00 107 PRO A CA 1
ATOM 844 C C . PRO A 1 119 ? 61.499 75.196 71.143 1.00 35.60 107 PRO A C 1
ATOM 845 O O . PRO A 1 119 ? 61.056 74.124 71.563 1.00 34.54 107 PRO A O 1
ATOM 849 N N . ALA A 1 120 ? 62.661 75.690 71.532 1.00 35.17 108 ALA A N 1
ATOM 850 C CA . ALA A 1 120 ? 63.513 74.993 72.479 1.00 34.14 108 ALA A CA 1
ATOM 851 C C . ALA A 1 120 ? 62.786 74.476 73.718 1.00 33.59 108 ALA A C 1
ATOM 852 O O . ALA A 1 120 ? 62.985 73.333 74.122 1.00 34.17 108 ALA A O 1
ATOM 854 N N . ALA A 1 121 ? 61.947 75.311 74.318 1.00 32.58 109 ALA A N 1
ATOM 855 C CA . ALA A 1 121 ? 61.228 74.909 75.520 1.00 32.41 109 ALA A CA 1
ATOM 856 C C . ALA A 1 121 ? 60.398 73.646 75.311 1.00 32.46 109 ALA A C 1
ATOM 857 O O . ALA A 1 121 ? 60.395 72.750 76.162 1.00 34.21 109 ALA A O 1
ATOM 859 N N . LYS A 1 122 ? 59.697 73.565 74.190 1.00 31.77 110 LYS A N 1
ATOM 860 C CA . LYS A 1 122 ? 58.876 72.392 73.932 1.00 33.50 110 LYS A CA 1
ATOM 861 C C . LYS A 1 122 ? 59.729 71.174 73.617 1.00 31.77 110 LYS A C 1
ATOM 862 O O . LYS A 1 122 ? 59.362 70.047 73.941 1.00 30.98 110 LYS A O 1
ATOM 868 N N . ILE A 1 123 ? 60.867 71.405 72.976 1.00 31.51 111 ILE A N 1
ATOM 869 C CA . ILE A 1 123 ? 61.776 70.324 72.632 1.00 30.49 111 ILE A CA 1
ATOM 870 C C . ILE A 1 123 ? 62.318 69.720 73.920 1.00 29.96 111 ILE A C 1
ATOM 871 O O . ILE A 1 123 ? 62.419 68.506 74.053 1.00 27.80 111 ILE A O 1
ATOM 876 N N . ILE A 1 124 ? 62.644 70.578 74.880 1.00 29.99 112 ILE A N 1
ATOM 877 C CA . ILE A 1 124 ? 63.150 70.109 76.157 1.00 31.25 112 ILE A CA 1
ATOM 878 C C . ILE A 1 124 ? 62.105 69.209 76.836 1.00 32.84 112 ILE A C 1
ATOM 879 O O . ILE A 1 124 ? 62.461 68.209 77.478 1.00 31.46 112 ILE A O 1
ATOM 884 N N . GLU A 1 125 ? 60.822 69.537 76.676 1.00 32.56 113 GLU A N 1
ATOM 885 C CA . GLU A 1 125 ? 59.789 68.721 77.303 1.00 33.23 113 GLU A CA 1
ATOM 886 C C . GLU A 1 125 ? 59.862 67.297 76.785 1.00 32.28 113 GLU A C 1
ATOM 887 O O . GLU A 1 125 ? 59.840 66.357 77.566 1.00 33.84 113 GLU A O 1
ATOM 893 N N . LEU A 1 126 ? 59.954 67.133 75.472 1.00 31.69 114 LEU A N 1
ATOM 894 C CA . LEU A 1 126 ? 60.036 65.795 74.905 1.00 30.99 114 LEU A CA 1
ATOM 895 C C . LEU A 1 126 ? 61.270 65.047 75.422 1.00 30.76 114 LEU A C 1
ATOM 896 O O . LEU A 1 126 ? 61.211 63.846 75.682 1.00 29.50 114 LEU A O 1
ATOM 901 N N . VAL A 1 127 ? 62.374 65.771 75.596 1.00 29.53 115 VAL A N 1
ATOM 902 C CA . VAL A 1 127 ? 63.618 65.176 76.071 1.00 31.33 115 VAL A CA 1
ATOM 903 C C . VAL A 1 127 ? 63.513 64.615 77.489 1.00 32.31 115 VAL A C 1
ATOM 904 O O . VAL A 1 127 ? 64.209 63.670 77.836 1.00 29.41 115 VAL A O 1
ATOM 908 N N . LEU A 1 128 ? 62.609 65.172 78.289 1.00 35.42 116 LEU A N 1
ATOM 909 C CA . LEU A 1 128 ? 62.444 64.733 79.668 1.00 38.48 116 LEU A CA 1
ATOM 910 C C . LEU A 1 128 ? 61.409 63.639 79.937 1.00 41.20 116 LEU A C 1
ATOM 911 O O . LEU A 1 128 ? 61.460 63.000 80.984 1.00 41.51 116 LEU A O 1
ATOM 916 N N . GLN A 1 129 ? 60.494 63.415 78.997 1.00 43.26 117 GLN A N 1
ATOM 917 C CA . GLN A 1 129 ? 59.430 62.419 79.141 1.00 46.10 117 GLN A CA 1
ATOM 918 C C . GLN A 1 129 ? 59.757 61.101 79.862 1.00 47.65 117 GLN A C 1
ATOM 919 O O . GLN A 1 129 ? 59.713 61.035 81.090 1.00 51.45 117 GLN A O 1
ATOM 925 N N . ASP A 1 130 ? 60.044 60.048 79.103 1.00 47.54 118 ASP A N 1
ATOM 926 C CA . ASP A 1 130 ? 60.365 58.720 79.651 1.00 44.93 118 ASP A CA 1
ATOM 927 C C . ASP A 1 130 ? 61.745 58.871 80.285 1.00 42.12 118 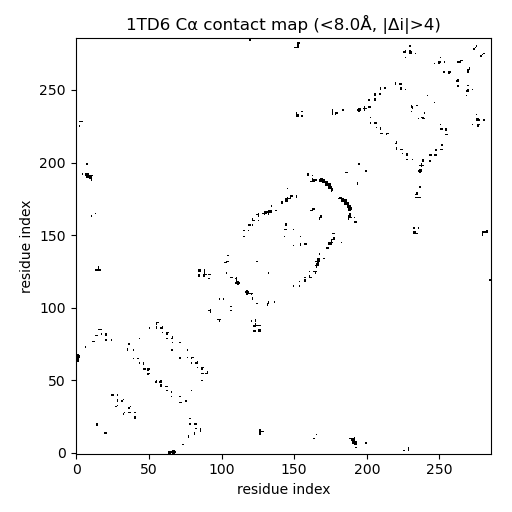ASP A C 1
ATOM 928 O O . ASP A 1 130 ? 62.639 58.063 80.048 1.00 38.97 118 ASP A O 1
ATOM 933 N N . TYR A 1 131 ? 61.867 59.911 81.110 1.00 41.43 119 TYR A N 1
ATOM 934 C CA . TYR A 1 131 ? 63.097 60.357 81.776 1.00 42.31 119 TYR A CA 1
ATOM 935 C C . TYR A 1 131 ? 64.487 59.847 81.398 1.00 45.09 119 TYR A C 1
ATOM 936 O O . TYR A 1 131 ? 65.208 60.528 80.662 1.00 51.14 119 TYR A O 1
ATOM 945 N N . PRO A 1 132 ? 64.910 58.680 81.905 1.00 43.80 120 PRO A N 1
ATOM 946 C CA . PRO A 1 132 ? 66.265 58.327 81.456 1.00 41.86 120 PRO A CA 1
ATOM 947 C C . PRO A 1 132 ? 66.292 58.263 79.916 1.00 41.59 120 PRO A C 1
ATOM 948 O O . PRO A 1 132 ? 67.175 58.817 79.245 1.00 39.18 120 PRO A O 1
ATOM 952 N N . ASN A 1 133 ? 65.291 57.587 79.371 1.00 41.70 121 ASN A N 1
ATOM 953 C CA . ASN A 1 133 ? 65.170 57.421 77.943 1.00 43.66 121 ASN A CA 1
ATOM 954 C C . ASN A 1 133 ? 64.865 58.784 77.332 1.00 44.14 121 ASN A C 1
ATOM 955 O O . ASN A 1 133 ? 64.438 59.712 78.036 1.00 45.22 121 ASN A O 1
ATOM 960 N N . LYS A 1 134 ? 65.103 58.915 76.034 1.00 41.10 122 LYS A N 1
ATOM 961 C CA . LYS A 1 134 ? 64.846 60.173 75.342 1.00 38.07 122 LYS A CA 1
ATOM 962 C C . LYS A 1 134 ? 65.812 61.304 75.663 1.00 35.06 122 LYS A C 1
ATOM 963 O O . LYS A 1 134 ? 65.664 62.397 75.130 1.00 36.95 122 LYS A O 1
ATOM 969 N N . LEU A 1 135 ? 66.793 61.071 76.527 1.00 32.32 123 LEU A N 1
ATOM 970 C CA . LEU A 1 135 ? 67.754 62.128 76.833 1.00 30.65 123 LEU A CA 1
ATOM 971 C C . LEU A 1 135 ? 68.630 62.397 75.611 1.00 30.22 123 LEU A C 1
ATOM 972 O O . LEU A 1 135 ? 69.206 63.474 75.479 1.00 29.20 123 LEU A O 1
ATOM 977 N N . ASN A 1 136 ? 68.733 61.412 74.723 1.00 29.00 124 ASN A N 1
ATOM 978 C CA . ASN A 1 136 ? 69.536 61.561 73.510 1.00 29.24 124 ASN A CA 1
ATOM 979 C C . ASN A 1 136 ? 68.999 62.679 72.634 1.00 28.86 124 ASN A C 1
ATOM 980 O O . ASN A 1 136 ? 69.772 63.344 71.946 1.00 28.10 124 ASN A O 1
ATOM 985 N N . MET A 1 137 ? 67.678 62.868 72.669 1.00 26.05 125 MET A N 1
ATOM 986 C CA . MET A 1 137 ? 67.002 63.885 71.876 1.00 26.09 125 MET A CA 1
ATOM 987 C C . MET A 1 137 ? 67.549 65.281 72.117 1.00 26.55 125 MET A C 1
ATOM 988 O O . MET A 1 137 ? 67.303 66.188 71.339 1.00 27.74 125 MET A O 1
ATOM 993 N N . ILE A 1 138 ? 68.291 65.457 73.198 1.00 26.26 126 ILE A N 1
ATOM 994 C CA . ILE A 1 138 ? 68.865 66.756 73.501 1.00 26.94 126 ILE A CA 1
ATOM 995 C C . ILE A 1 138 ? 69.839 67.185 72.377 1.00 27.38 126 ILE A C 1
ATOM 996 O O . ILE A 1 138 ? 70.139 68.376 72.227 1.00 27.09 126 ILE A O 1
ATOM 1001 N N . HIS A 1 139 ? 70.306 66.219 71.588 1.00 26.09 127 HIS A N 1
ATOM 1002 C CA . HIS A 1 139 ? 71.272 66.483 70.526 1.00 28.71 127 HIS A CA 1
ATOM 1003 C C . HIS A 1 139 ? 70.695 67.248 69.337 1.00 29.98 127 HIS A C 1
ATOM 1004 O O . HIS A 1 139 ? 71.423 67.687 68.448 1.00 28.69 127 HIS A O 1
ATOM 1011 N N . TYR A 1 140 ? 69.380 67.409 69.337 1.00 29.72 128 TYR A N 1
ATOM 1012 C CA . TYR A 1 140 ? 68.691 68.129 68.285 1.00 30.19 128 TYR A CA 1
ATOM 1013 C C . TYR A 1 140 ? 68.897 69.654 68.436 1.00 30.56 128 TYR A C 1
ATOM 1014 O O . TYR A 1 140 ? 68.716 70.407 67.475 1.00 30.75 128 TYR A O 1
ATOM 1023 N N . LEU A 1 141 ? 69.263 70.105 69.636 1.00 28.93 129 LEU A N 1
ATOM 1024 C CA . LEU A 1 141 ? 69.469 71.540 69.892 1.00 30.03 129 LEU A CA 1
ATOM 1025 C C . LEU A 1 141 ? 70.879 72.030 69.585 1.00 31.24 129 LEU A C 1
ATOM 1026 O O . LEU A 1 141 ? 71.103 73.231 69.471 1.00 31.84 129 LEU A O 1
ATOM 1031 N N . LEU A 1 142 ? 71.825 71.112 69.429 1.00 32.33 130 LEU A N 1
ATOM 1032 C CA . LEU A 1 142 ? 73.200 71.517 69.195 1.00 35.47 130 LEU A CA 1
ATOM 1033 C C . LEU A 1 142 ? 73.435 72.302 67.914 1.00 39.54 130 LEU A C 1
ATOM 1034 O O . LEU A 1 142 ? 74.018 73.382 67.949 1.00 39.98 130 LEU A O 1
ATOM 1039 N N . PRO A 1 143 ? 72.968 71.786 66.765 1.00 40.85 131 PRO A N 1
ATOM 1040 C CA . PRO A 1 143 ? 73.183 72.509 65.516 1.00 40.69 131 PRO A CA 1
ATOM 1041 C C . PRO A 1 143 ? 72.240 73.669 65.272 1.00 41.75 131 PRO A C 1
ATOM 1042 O O . PRO A 1 143 ? 72.212 74.213 64.166 1.00 41.40 131 PRO A O 1
ATOM 1046 N N . LYS A 1 144 ? 71.467 74.042 66.292 1.00 41.46 132 LYS A N 1
ATOM 1047 C CA . LYS A 1 144 ? 70.542 75.167 66.161 1.00 42.10 132 LYS A CA 1
ATOM 1048 C C . LYS A 1 144 ? 71.332 76.459 66.107 1.00 42.30 132 LYS A C 1
ATOM 1049 O O . LYS A 1 144 ? 72.556 76.429 66.155 1.00 43.93 132 LYS A O 1
ATOM 1055 N N . THR A 1 145 ? 70.640 77.589 65.988 1.00 43.47 133 THR A N 1
ATOM 1056 C CA . THR A 1 145 ? 71.324 78.880 65.959 1.00 43.78 133 THR A CA 1
ATOM 1057 C C . THR A 1 145 ? 71.595 79.277 67.390 1.00 42.73 133 THR A C 1
ATOM 1058 O O . THR A 1 145 ? 70.858 78.908 68.301 1.00 43.05 133 THR A O 1
ATOM 1062 N N . LYS A 1 146 ? 72.657 80.041 67.576 1.00 42.91 134 LYS A N 1
ATOM 1063 C CA . LYS A 1 146 ? 73.069 80.489 68.897 1.00 41.22 134 LYS A CA 1
ATOM 1064 C C . LYS A 1 146 ? 71.984 81.205 69.691 1.00 40.13 134 LYS A C 1
ATOM 1065 O O . LYS A 1 146 ? 72.112 81.373 70.905 1.00 40.96 134 LYS A O 1
ATOM 1071 N N . ALA A 1 147 ? 70.915 81.628 69.026 1.00 38.44 135 ALA A N 1
ATOM 1072 C CA . ALA A 1 147 ? 69.867 82.353 69.737 1.00 37.64 135 ALA A CA 1
ATOM 1073 C C . ALA A 1 147 ? 68.607 81.525 69.948 1.00 36.99 135 ALA A C 1
ATOM 1074 O O . ALA A 1 147 ? 67.641 81.984 70.569 1.00 34.05 135 ALA A O 1
ATOM 1076 N N . PHE A 1 148 ? 68.641 80.293 69.455 1.00 36.24 136 PHE A N 1
ATOM 1077 C CA . PHE A 1 148 ? 67.495 79.410 69.549 1.00 37.73 136 PHE A CA 1
ATOM 1078 C C . PHE A 1 148 ? 67.189 78.912 70.961 1.00 37.47 136 PHE A C 1
ATOM 1079 O O . PHE A 1 148 ? 66.051 78.574 71.268 1.00 36.45 136 PHE A O 1
ATOM 1087 N N . VAL A 1 149 ? 68.189 78.890 71.829 1.00 37.58 137 VAL A N 1
ATOM 1088 C CA . VAL A 1 149 ? 67.963 78.426 73.187 1.00 38.21 137 VAL A CA 1
ATOM 1089 C C . VAL A 1 149 ? 68.305 79.479 74.240 1.00 38.62 137 VAL A C 1
ATOM 1090 O O . VAL A 1 149 ? 69.477 79.731 74.517 1.00 36.81 137 VAL A O 1
ATOM 1094 N N . LYS A 1 150 ? 67.278 80.090 74.827 1.00 40.90 138 LYS A N 1
ATOM 1095 C CA . LYS A 1 150 ? 67.493 81.098 75.863 1.00 42.67 138 LYS A CA 1
ATOM 1096 C C . LYS A 1 150 ? 68.195 80.428 77.034 1.00 43.18 138 LYS A C 1
ATOM 1097 O O . LYS A 1 150 ? 68.056 79.226 77.239 1.00 44.25 138 LYS A O 1
ATOM 1103 N N . PRO A 1 151 ? 68.967 81.196 77.813 1.00 42.85 139 PRO A N 1
ATOM 1104 C CA . PRO A 1 151 ? 69.694 80.657 78.964 1.00 41.11 139 PRO A CA 1
ATOM 1105 C C . PRO A 1 151 ? 68.851 80.201 80.155 1.00 41.41 139 PRO A C 1
ATOM 1106 O O . PRO A 1 151 ? 69.277 79.328 80.918 1.00 41.75 139 PRO A O 1
ATOM 1110 N N . HIS A 1 152 ? 67.664 80.776 80.323 1.00 40.12 140 HIS A N 1
ATOM 1111 C CA . HIS A 1 152 ? 66.822 80.411 81.459 1.00 39.08 140 HIS A CA 1
ATOM 1112 C C . HIS A 1 152 ? 66.356 78.955 81.420 1.00 38.64 140 HIS A C 1
ATOM 1113 O O . HIS A 1 152 ? 66.075 78.370 82.461 1.00 37.12 140 HIS A O 1
ATOM 1120 N N . LEU A 1 153 ? 66.295 78.370 80.223 1.00 38.87 141 LEU A N 1
ATOM 1121 C CA . LEU A 1 153 ? 65.853 76.980 80.065 1.00 37.35 141 LEU A CA 1
ATOM 1122 C C . LEU A 1 153 ? 66.782 75.999 80.746 1.00 37.13 141 LEU A C 1
ATOM 1123 O O . LEU A 1 153 ? 66.387 74.889 81.069 1.00 36.10 141 LEU A O 1
ATOM 1128 N N . LEU A 1 154 ? 68.025 76.407 80.959 1.00 38.79 142 LEU A N 1
ATOM 1129 C CA . LEU A 1 154 ? 68.992 75.527 81.593 1.00 39.30 142 LEU A CA 1
ATOM 1130 C C . LEU A 1 154 ? 68.486 75.004 82.931 1.00 39.25 142 LEU A C 1
ATOM 1131 O O . LEU A 1 154 ? 68.691 73.841 83.262 1.00 40.57 142 LEU A O 1
ATOM 1136 N N . GLN A 1 155 ? 67.804 75.859 83.686 1.00 39.59 143 GLN A N 1
ATOM 1137 C CA . GLN A 1 155 ? 67.267 75.479 84.993 1.00 39.94 143 GLN A CA 1
ATOM 1138 C C . GLN A 1 155 ? 66.311 74.287 84.970 1.00 38.28 143 GLN A C 1
ATOM 1139 O O . GLN A 1 155 ? 66.083 73.650 85.995 1.00 38.08 143 GLN A O 1
ATOM 1145 N N . ARG A 1 156 ? 65.742 73.994 83.810 1.00 37.92 144 ARG A N 1
ATOM 1146 C CA . ARG A 1 156 ? 64.808 72.882 83.689 1.00 37.64 144 ARG A CA 1
ATOM 1147 C C . ARG A 1 156 ? 65.530 71.556 83.500 1.00 36.98 144 ARG A C 1
ATOM 1148 O O . ARG A 1 156 ? 64.938 70.497 83.671 1.00 36.12 144 ARG A O 1
ATOM 1156 N N . LEU A 1 157 ? 66.811 71.622 83.157 1.00 36.54 145 LEU A N 1
ATOM 1157 C CA . LEU A 1 157 ? 67.602 70.419 82.925 1.00 37.14 145 LEU A CA 1
ATOM 1158 C C . LEU A 1 157 ? 68.426 70.049 84.142 1.00 37.47 145 LEU A C 1
ATOM 1159 O O . LEU A 1 157 ? 68.819 68.899 84.309 1.00 38.91 145 LEU A O 1
ATOM 1164 N N . GLN A 1 158 ? 68.682 71.036 84.989 1.00 37.16 146 GLN A N 1
ATOM 1165 C CA . GLN A 1 158 ? 69.466 70.851 86.208 1.00 37.03 146 GLN A CA 1
ATOM 1166 C C . GLN A 1 158 ? 69.280 69.516 86.919 1.00 34.82 146 GLN A C 1
ATOM 1167 O O . GLN A 1 158 ? 70.256 68.813 87.182 1.00 35.45 146 GLN A O 1
ATOM 1173 N N . PHE A 1 159 ? 68.034 69.183 87.248 1.00 31.19 147 PHE A N 1
ATOM 1174 C CA . PHE A 1 159 ? 67.763 67.967 87.993 1.00 31.00 147 PHE A CA 1
ATOM 1175 C C . PHE A 1 159 ? 68.380 66.716 87.384 1.00 32.88 147 PHE A C 1
ATOM 1176 O O . PHE A 1 159 ? 68.702 65.779 88.114 1.00 33.48 147 PHE A O 1
ATOM 1184 N N . VAL A 1 160 ? 68.541 66.686 86.061 1.00 31.84 148 VAL A N 1
ATOM 1185 C CA . VAL A 1 160 ? 69.136 65.518 85.422 1.00 30.56 148 VAL A CA 1
ATOM 1186 C C . VAL A 1 160 ? 70.574 65.337 85.892 1.00 31.14 148 VAL A C 1
ATOM 1187 O O . VAL A 1 160 ? 70.975 64.247 86.299 1.00 33.37 148 VAL A O 1
ATOM 1191 N N . LEU A 1 161 ? 71.347 66.412 85.839 1.00 29.94 149 LEU A N 1
ATOM 1192 C CA . LEU A 1 161 ? 72.737 66.358 86.246 1.00 29.58 149 LEU A CA 1
ATOM 1193 C C . LEU A 1 161 ? 72.959 66.097 87.738 1.00 30.31 149 LEU A C 1
ATOM 1194 O O . LEU A 1 161 ? 74.091 65.829 88.146 1.00 30.41 149 LEU A O 1
ATOM 1199 N N . THR A 1 162 ? 71.911 66.170 88.560 1.00 28.70 150 THR A N 1
ATOM 1200 C CA . THR A 1 162 ? 72.108 65.913 89.994 1.00 29.85 150 THR A CA 1
ATOM 1201 C C . THR A 1 162 ? 71.351 64.702 90.502 1.00 29.51 150 THR A C 1
ATOM 1202 O O . THR A 1 162 ? 71.237 64.514 91.705 1.00 29.31 150 THR A O 1
ATOM 1206 N N . ASP A 1 163 ? 70.823 63.901 89.587 1.00 28.80 151 ASP A N 1
ATOM 1207 C CA . ASP A 1 163 ? 70.086 62.708 89.959 1.00 31.10 151 ASP A CA 1
ATOM 1208 C C . ASP A 1 163 ? 71.059 61.632 90.455 1.00 31.97 151 ASP A C 1
ATOM 1209 O O . ASP A 1 163 ? 71.841 61.076 89.678 1.00 34.58 151 ASP A O 1
ATOM 1214 N N . SER A 1 164 ? 70.986 61.323 91.743 1.00 29.50 152 SER A N 1
ATOM 1215 C CA . SER A 1 164 ? 71.879 60.349 92.338 1.00 28.87 152 SER A CA 1
ATOM 1216 C C . SER A 1 164 ? 71.723 58.935 91.783 1.00 27.74 152 SER A C 1
ATOM 1217 O O . SER A 1 164 ? 72.652 58.144 91.873 1.00 27.46 152 SER A O 1
ATOM 1220 N N . GLU A 1 165 ? 70.575 58.630 91.184 1.00 29.16 153 GLU A N 1
ATOM 1221 C CA . GLU A 1 165 ? 70.322 57.292 90.618 1.00 30.61 153 GLU A CA 1
ATOM 1222 C C . GLU A 1 165 ? 70.735 57.100 89.152 1.00 29.75 153 GLU A C 1
ATOM 1223 O O . GLU A 1 165 ? 70.812 55.971 88.667 1.00 27.60 153 GLU A O 1
ATOM 1229 N N . LEU A 1 166 ? 70.979 58.199 88.445 1.00 28.73 154 LEU A N 1
ATOM 1230 C CA . LEU A 1 166 ? 71.338 58.135 87.038 1.00 26.10 154 LEU A CA 1
ATOM 1231 C C . LEU A 1 166 ? 72.734 57.601 86.746 1.00 25.39 154 LEU A C 1
ATOM 1232 O O . LEU A 1 166 ? 73.726 58.004 87.360 1.00 24.99 154 LEU A O 1
ATOM 1237 N N . LEU A 1 167 ? 72.787 56.686 85.790 1.00 24.02 155 LEU A N 1
ATOM 1238 C CA . LEU A 1 167 ? 74.022 56.068 85.329 1.00 24.59 155 LEU A CA 1
ATOM 1239 C C . LEU A 1 167 ? 75.024 57.147 84.906 1.00 24.48 155 LEU A C 1
ATOM 1240 O O . LEU A 1 167 ? 74.693 58.010 84.094 1.00 25.64 155 LEU A O 1
ATOM 1245 N N . GLU A 1 168 ? 76.248 57.090 85.426 1.00 23.45 156 GLU A N 1
ATOM 1246 C CA . GLU A 1 168 ? 77.245 58.093 85.076 1.00 24.60 156 GLU A CA 1
ATOM 1247 C C . GLU A 1 168 ? 77.415 58.351 83.564 1.00 24.90 156 GLU A C 1
ATOM 1248 O O . GLU A 1 168 ? 77.663 59.481 83.167 1.00 24.79 156 GLU A O 1
ATOM 1254 N N . LEU A 1 169 ? 77.276 57.334 82.718 1.00 24.82 157 LEU A N 1
ATOM 1255 C CA . LEU A 1 169 ? 77.440 57.564 81.284 1.00 27.17 157 LEU A CA 1
ATOM 1256 C C . LEU A 1 169 ? 76.332 58.444 80.739 1.00 29.49 157 LEU A C 1
ATOM 1257 O O . LEU A 1 169 ? 76.598 59.348 79.935 1.00 30.84 157 LEU A O 1
ATOM 1262 N N . LYS A 1 170 ? 75.093 58.190 81.165 1.00 27.86 158 LYS A N 1
ATOM 1263 C CA . LYS A 1 170 ? 73.972 58.996 80.697 1.00 26.77 158 LYS A CA 1
ATOM 1264 C C . LYS A 1 170 ? 74.155 60.441 81.154 1.00 26.42 158 LYS A C 1
ATOM 1265 O O . LYS A 1 170 ? 73.990 61.359 80.358 1.00 30.04 158 LYS A O 1
ATOM 1271 N N . ARG A 1 171 ? 74.509 60.651 82.421 1.00 25.65 159 ARG A N 1
ATOM 1272 C CA . ARG A 1 171 ? 74.720 62.006 82.946 1.00 25.59 159 ARG A CA 1
ATOM 1273 C C . ARG A 1 171 ? 75.879 62.757 82.279 1.00 25.98 159 ARG A C 1
ATOM 1274 O O . ARG A 1 171 ? 75.742 63.928 81.950 1.00 25.23 159 ARG A O 1
ATOM 1282 N N . PHE A 1 172 ? 77.013 62.093 82.083 1.00 25.18 160 PHE A N 1
ATOM 1283 C CA . PHE A 1 172 ? 78.151 62.729 81.422 1.00 26.46 160 PHE A CA 1
ATOM 1284 C C . PHE A 1 172 ? 77.755 63.137 80.003 1.00 28.84 160 PHE A C 1
ATOM 1285 O O . PHE A 1 172 ? 77.933 64.289 79.603 1.00 29.40 160 PHE A O 1
ATOM 1293 N N . SER A 1 173 ? 77.219 62.185 79.242 1.00 28.70 161 SER A N 1
ATOM 1294 C CA . SER A 1 173 ? 76.817 62.458 77.872 1.00 29.03 161 SER A CA 1
ATOM 1295 C C . SER A 1 173 ? 75.881 63.654 77.830 1.00 29.09 161 SER A C 1
ATOM 1296 O O . SER A 1 173 ? 76.065 64.571 77.030 1.00 29.38 161 SER A O 1
ATOM 1299 N N . PHE A 1 174 ? 74.878 63.635 78.704 1.00 27.93 162 PHE A N 1
ATOM 1300 C CA . PHE A 1 174 ? 73.898 64.700 78.750 1.00 27.34 162 PHE A CA 1
ATOM 1301 C C . PHE A 1 174 ? 74.599 66.011 79.020 1.00 26.68 162 PHE A C 1
ATOM 1302 O O . PHE A 1 174 ? 74.241 67.053 78.473 1.00 25.48 162 PHE A O 1
ATOM 1310 N N . PHE A 1 175 ? 75.617 65.949 79.864 1.00 26.84 163 PHE A N 1
ATOM 1311 C CA . PHE A 1 175 ? 76.362 67.141 80.184 1.00 27.21 163 PHE A CA 1
ATOM 1312 C C . PHE A 1 175 ? 77.225 67.600 79.013 1.00 28.48 163 PHE A C 1
ATOM 1313 O O . PHE A 1 175 ? 77.344 68.796 78.779 1.00 30.37 163 PHE A O 1
ATOM 1321 N N . GLN A 1 176 ? 77.825 66.664 78.284 1.00 27.91 164 GLN A N 1
ATOM 1322 C CA . GLN A 1 176 ? 78.682 67.038 77.159 1.00 30.49 164 GLN A CA 1
ATOM 1323 C C . GLN A 1 176 ? 77.894 67.671 76.031 1.00 31.20 164 GLN A C 1
ATOM 1324 O O . GLN A 1 176 ? 78.456 68.377 75.204 1.00 32.12 164 GLN A O 1
ATOM 1330 N N . ALA A 1 177 ? 76.595 67.409 75.996 1.00 30.55 165 ALA A N 1
ATOM 1331 C CA . ALA A 1 177 ? 75.754 67.977 74.958 1.00 31.22 165 ALA A CA 1
ATOM 1332 C C . ALA A 1 177 ? 75.368 69.404 75.370 1.00 31.99 165 ALA A C 1
ATOM 1333 O O . ALA A 1 177 ? 75.391 70.314 74.549 1.00 31.86 165 ALA A O 1
ATOM 1335 N N . LEU A 1 178 ? 75.007 69.601 76.636 1.00 31.59 166 LEU A N 1
ATOM 1336 C CA . LEU A 1 178 ? 74.639 70.931 77.097 1.00 33.31 166 LEU A CA 1
ATOM 1337 C C . LEU A 1 178 ? 75.850 71.848 76.921 1.00 34.59 166 LEU A C 1
ATOM 1338 O O . LEU A 1 178 ? 75.725 72.983 76.471 1.00 36.10 166 LEU A O 1
ATOM 1343 N N . ASN A 1 179 ? 77.018 71.322 77.280 1.00 33.97 167 ASN A N 1
ATOM 1344 C CA . ASN A 1 179 ? 78.301 72.008 77.200 1.00 32.68 167 ASN A CA 1
ATOM 1345 C C . ASN A 1 179 ? 78.510 72.652 75.833 1.00 33.92 167 ASN A C 1
ATOM 1346 O O . ASN A 1 179 ? 79.276 73.609 75.687 1.00 32.35 167 ASN A O 1
ATOM 1351 N N . GLN A 1 180 ? 77.813 72.121 74.835 1.00 33.49 168 GLN A N 1
ATOM 1352 C CA . GLN A 1 180 ? 77.939 72.598 73.468 1.00 32.78 168 GLN A CA 1
ATOM 1353 C C . GLN A 1 180 ? 76.81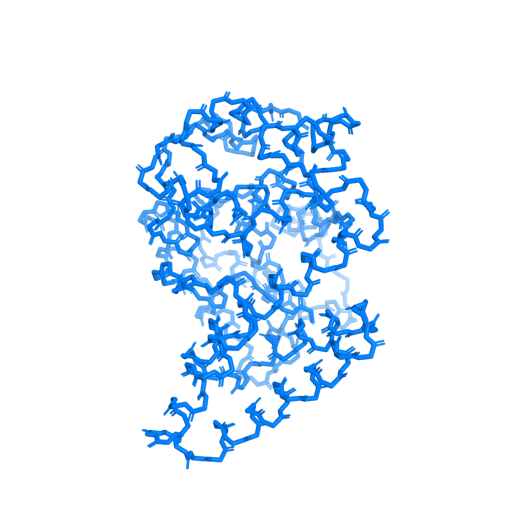9 73.528 73.022 1.00 32.16 168 GLN A C 1
ATOM 1354 O O . GLN A 1 180 ? 76.856 74.044 71.910 1.00 33.14 168 GLN A O 1
ATOM 1360 N N . ILE A 1 181 ? 75.813 73.743 73.861 1.00 30.34 169 ILE A N 1
ATOM 1361 C CA . ILE A 1 181 ? 74.739 74.624 73.435 1.00 31.15 169 ILE A CA 1
ATOM 1362 C C . ILE A 1 181 ? 75.105 76.106 73.582 1.00 30.95 169 ILE A C 1
ATOM 1363 O O . ILE A 1 181 ? 75.254 76.619 74.692 1.00 29.77 169 ILE A O 1
ATOM 1368 N N . PRO A 1 182 ? 75.259 76.809 72.442 1.00 31.21 170 PRO A N 1
ATOM 1369 C CA . PRO A 1 182 ? 75.613 78.236 72.394 1.00 30.74 170 PRO A CA 1
ATOM 1370 C C . PRO A 1 182 ? 74.903 79.048 73.465 1.00 31.84 170 PRO A C 1
ATOM 1371 O O . PRO A 1 182 ? 75.552 79.719 74.273 1.00 31.32 170 PRO A O 1
ATOM 1375 N N . GLY A 1 183 ? 73.573 78.978 73.466 1.00 31.96 171 GLY A N 1
ATOM 1376 C CA . GLY A 1 183 ? 72.785 79.692 74.455 1.00 32.72 171 GLY A CA 1
ATOM 1377 C C . GLY A 1 183 ? 73.203 79.515 75.913 1.00 34.07 171 GLY A C 1
ATOM 1378 O O . GLY A 1 183 ? 72.894 80.372 76.738 1.00 36.11 171 GLY A O 1
ATOM 1379 N N . PHE A 1 184 ? 73.896 78.427 76.250 1.00 33.57 172 PHE A N 1
ATOM 1380 C CA . PHE A 1 184 ? 74.337 78.209 77.636 1.00 34.04 172 PHE A CA 1
ATOM 1381 C C . PHE A 1 184 ? 75.823 78.515 77.854 1.00 34.51 172 PHE A C 1
ATOM 1382 O O . PHE A 1 184 ? 76.370 78.223 78.917 1.00 33.07 172 PHE A O 1
ATOM 1390 N N . GLN A 1 185 ? 76.476 79.096 76.851 1.00 36.76 173 GLN A N 1
ATOM 1391 C CA . GLN A 1 185 ? 77.896 79.423 76.962 1.00 39.64 173 GLN A CA 1
ATOM 1392 C C . GLN A 1 185 ? 78.121 80.327 78.178 1.00 39.96 173 GLN A C 1
ATOM 1393 O O . GLN A 1 185 ? 77.510 81.381 78.301 1.00 38.76 173 GLN A O 1
ATOM 1399 N N . GLY A 1 186 ? 78.984 79.886 79.086 1.00 40.94 174 GLY A N 1
ATOM 1400 C CA . GLY A 1 186 ? 79.260 80.665 80.277 1.00 40.96 174 GLY A CA 1
ATOM 1401 C C . GLY A 1 186 ? 78.424 80.331 81.503 1.00 41.69 174 GLY A C 1
ATOM 1402 O O . GLY A 1 186 ? 78.828 80.644 82.613 1.00 41.51 174 GLY A O 1
ATOM 1403 N N . GLU A 1 187 ? 77.266 79.704 81.326 1.00 42.51 175 GLU A N 1
ATOM 1404 C CA . GLU A 1 187 ? 76.422 79.365 82.473 1.00 43.67 175 GLU A CA 1
ATOM 1405 C C . GLU A 1 187 ? 77.041 78.321 83.402 1.00 43.06 175 GLU A C 1
ATOM 1406 O O . GLU A 1 187 ? 77.838 77.489 82.968 1.00 44.29 175 GLU A O 1
ATOM 1412 N N . GLN A 1 188 ? 76.681 78.363 84.683 1.00 41.14 176 GLN A N 1
ATOM 1413 C CA . GLN A 1 188 ? 77.197 77.381 85.631 1.00 40.31 176 GLN A CA 1
ATOM 1414 C C . GLN A 1 188 ? 76.102 76.357 85.915 1.00 39.66 176 GLN A C 1
ATOM 1415 O O . GLN A 1 188 ? 74.913 76.671 85.853 1.00 37.06 176 GLN A O 1
ATOM 1421 N N . VAL A 1 189 ? 76.509 75.128 86.210 1.00 39.12 177 VAL A N 1
ATOM 1422 C CA . VAL A 1 189 ? 75.562 74.062 86.501 1.00 39.58 177 VAL A CA 1
ATOM 1423 C C . VAL A 1 189 ? 76.084 73.147 87.599 1.00 39.02 177 VAL A C 1
ATOM 1424 O O . VAL A 1 189 ? 77.284 72.981 87.754 1.00 41.52 177 VAL A O 1
ATOM 1428 N N . GLU A 1 190 ? 75.176 72.568 88.369 1.00 38.62 178 GLU A N 1
ATOM 1429 C CA . GLU A 1 190 ? 75.554 71.643 89.423 1.00 39.50 178 GLU A CA 1
ATOM 1430 C C . GLU A 1 190 ? 75.635 70.255 88.775 1.00 38.52 178 GLU A C 1
ATOM 1431 O O . GLU A 1 190 ? 74.786 69.887 87.954 1.00 37.33 178 GLU A O 1
ATOM 1437 N N . TYR A 1 191 ? 76.653 69.490 89.143 1.00 36.08 179 TYR A N 1
ATOM 1438 C CA . TYR A 1 191 ? 76.839 68.158 88.593 1.00 35.21 179 TYR A CA 1
ATOM 1439 C C . TYR A 1 191 ? 77.195 67.189 89.717 1.00 36.33 179 TYR A C 1
ATOM 1440 O O . TYR A 1 191 ? 78.177 67.390 90.432 1.00 38.86 179 TYR A O 1
ATOM 1449 N N . PHE A 1 192 ? 76.406 66.131 89.861 1.00 33.83 180 PHE A N 1
ATOM 1450 C CA . PHE A 1 192 ? 76.644 65.164 90.914 1.00 34.07 180 PHE A CA 1
ATOM 1451 C C . PHE A 1 192 ? 77.152 63.816 90.414 1.00 34.57 180 PHE A C 1
ATOM 1452 O O . PHE A 1 192 ? 76.447 63.106 89.704 1.00 33.23 180 PHE A O 1
ATOM 1460 N N . ASN A 1 193 ? 78.367 63.452 90.801 1.00 35.02 181 ASN A N 1
ATOM 1461 C CA . ASN A 1 193 ? 78.909 62.168 90.395 1.00 36.26 181 ASN A CA 1
ATOM 1462 C C . ASN A 1 193 ? 78.643 61.173 91.535 1.00 37.41 181 ASN A C 1
ATOM 1463 O O . ASN A 1 193 ? 79.103 61.366 92.663 1.00 36.16 181 ASN A O 1
ATOM 1468 N N . SER A 1 194 ? 77.899 60.112 91.240 1.00 37.64 182 SER A N 1
ATOM 1469 C CA . SER A 1 194 ? 77.566 59.123 92.263 1.00 38.03 182 SER A CA 1
ATOM 1470 C C . SER A 1 194 ? 78.754 58.275 92.701 1.00 39.25 182 SER A C 1
ATOM 1471 O O . SER A 1 194 ? 78.737 57.704 93.785 1.00 39.56 182 SER A O 1
ATOM 1474 N N . LYS A 1 195 ? 79.773 58.180 91.852 1.00 40.49 183 LYS A N 1
ATOM 1475 C CA . LYS A 1 195 ? 80.963 57.403 92.174 1.00 41.20 183 LYS A CA 1
ATOM 1476 C C . LYS A 1 195 ? 81.836 58.147 93.182 1.00 40.46 183 LYS A C 1
ATOM 1477 O O . LYS A 1 195 ? 82.445 57.538 94.050 1.00 39.46 183 LYS A O 1
ATOM 1483 N N . LEU A 1 196 ? 81.898 59.466 93.060 1.00 40.79 184 LEU A N 1
ATOM 1484 C CA . LEU A 1 196 ? 82.701 60.278 93.969 1.00 41.23 184 LEU A CA 1
ATOM 1485 C C . LEU A 1 196 ? 81.890 60.755 95.166 1.00 42.94 184 LEU A C 1
ATOM 1486 O O . LEU A 1 196 ? 82.441 61.297 96.122 1.00 43.12 184 LEU A O 1
ATOM 1491 N N . LYS A 1 197 ? 80.578 60.545 95.102 1.00 44.43 185 LYS A N 1
ATOM 1492 C CA . LYS A 1 197 ? 79.662 60.958 96.156 1.00 46.26 185 LYS A CA 1
ATOM 1493 C C . LYS A 1 197 ? 79.766 62.434 96.516 1.00 46.60 185 LYS A C 1
ATOM 1494 O O . LYS A 1 197 ? 79.935 62.786 97.683 1.00 46.03 185 LYS A O 1
ATOM 1500 N N . GLN A 1 198 ? 79.663 63.297 95.513 1.00 47.65 186 GLN A N 1
ATOM 1501 C CA . GLN A 1 198 ? 79.722 64.734 95.747 1.00 49.57 186 GLN A CA 1
ATOM 1502 C C . GLN A 1 198 ? 79.415 65.537 94.488 1.00 50.67 186 GLN A C 1
ATOM 1503 O O . GLN A 1 198 ? 79.787 65.141 93.374 1.00 50.96 186 GLN A O 1
ATOM 1509 N N . LYS A 1 199 ? 78.736 66.670 94.669 1.00 49.38 187 LYS A N 1
ATOM 1510 C CA . LYS A 1 199 ? 78.377 67.509 93.538 1.00 48.76 187 LYS A CA 1
ATOM 1511 C C . LYS A 1 199 ? 79.426 68.584 93.283 1.00 46.87 187 LYS A C 1
ATOM 1512 O O . LYS A 1 199 ? 80.222 68.899 94.159 1.00 47.49 187 LYS A O 1
ATOM 1518 N N . PHE A 1 200 ? 79.437 69.117 92.064 1.00 43.96 188 PHE A N 1
ATOM 1519 C CA . PHE A 1 200 ? 80.389 70.146 91.672 1.00 40.67 188 PHE A CA 1
ATOM 1520 C C . PHE A 1 200 ? 79.680 71.274 90.935 1.00 40.40 188 PHE A C 1
ATOM 1521 O O . PHE A 1 200 ? 78.540 71.132 90.496 1.00 41.60 188 PHE A O 1
ATOM 1529 N N . THR A 1 201 ? 80.359 72.403 90.797 1.00 39.21 189 THR A N 1
ATOM 1530 C CA . THR A 1 201 ? 79.793 73.531 90.070 1.00 38.92 189 THR A CA 1
ATOM 1531 C C . THR A 1 201 ? 80.672 73.650 88.842 1.00 37.01 189 THR A C 1
ATOM 1532 O O . THR A 1 201 ? 81.865 73.902 88.962 1.00 37.78 189 THR A O 1
ATOM 1536 N N . LEU A 1 202 ? 80.097 73.434 87.663 1.00 34.99 190 LEU A N 1
ATOM 1537 C CA . LEU A 1 202 ? 80.881 73.503 86.433 1.00 34.97 190 LEU A CA 1
ATOM 1538 C C . LEU A 1 202 ? 80.401 74.598 85.499 1.00 33.96 190 LEU A C 1
ATOM 1539 O O . LEU A 1 202 ? 79.237 75.013 85.546 1.00 33.62 190 LEU A O 1
ATOM 1544 N N . THR A 1 203 ? 81.303 75.052 84.637 1.00 31.95 191 THR A N 1
ATOM 1545 C CA . THR A 1 203 ? 80.962 76.080 83.667 1.00 31.46 191 THR A CA 1
ATOM 1546 C C . THR A 1 203 ? 80.769 75.438 82.278 1.00 30.84 191 THR A C 1
ATOM 1547 O O . THR A 1 203 ? 81.586 74.637 81.836 1.00 28.89 191 THR A O 1
ATOM 1551 N N . LEU A 1 204 ? 79.699 75.807 81.586 1.00 30.54 192 LEU A N 1
ATOM 1552 C CA . LEU A 1 204 ? 79.435 75.256 80.265 1.00 31.76 192 LEU A CA 1
ATOM 1553 C C . LEU A 1 204 ? 80.074 76.087 79.152 1.00 34.93 192 LEU A C 1
ATOM 1554 O O . LEU A 1 204 ? 80.314 77.288 79.316 1.00 35.74 192 LEU A O 1
ATOM 1559 N N . GLY A 1 205 ? 80.363 75.429 78.029 1.00 35.36 193 GLY A N 1
ATOM 1560 C CA . GLY A 1 205 ? 80.946 76.105 76.883 1.00 35.42 193 GLY A CA 1
ATOM 1561 C C . GLY A 1 205 ? 82.386 76.581 76.932 1.00 36.71 193 GLY A C 1
ATOM 1562 O O . GLY A 1 205 ? 82.827 77.269 76.027 1.00 36.80 193 GLY A O 1
ATOM 1563 N N . GLU A 1 206 ? 83.137 76.246 77.967 1.00 38.37 194 GLU A N 1
ATOM 1564 C CA . GLU A 1 206 ? 84.520 76.701 78.000 1.00 40.23 194 GLU A CA 1
ATOM 1565 C C . GLU A 1 206 ? 85.445 75.632 77.457 1.00 40.47 194 GLU A C 1
ATOM 1566 O O . GLU A 1 206 ? 86.222 75.887 76.547 1.00 41.37 194 GLU A O 1
ATOM 1572 N N . PHE A 1 207 ? 85.349 74.420 77.987 1.00 41.51 195 PHE A N 1
ATOM 1573 C CA . PHE A 1 207 ? 86.210 73.340 77.506 1.00 40.51 195 PHE A CA 1
ATOM 1574 C C . PHE A 1 207 ? 85.512 72.101 76.972 1.00 40.28 195 PHE A C 1
ATOM 1575 O O . PHE A 1 207 ? 84.389 71.783 77.342 1.00 38.83 195 PHE A O 1
ATOM 1583 N N . GLU A 1 208 ? 86.219 71.408 76.090 1.00 42.41 196 GLU A N 1
ATOM 1584 C CA . GLU A 1 208 ? 85.784 70.126 75.552 1.00 42.60 196 GLU A CA 1
ATOM 1585 C C . GLU A 1 208 ? 86.272 69.345 76.788 1.00 43.68 196 GLU A C 1
ATOM 1586 O O . GLU A 1 208 ? 87.441 69.462 77.175 1.00 46.31 196 GLU A O 1
ATOM 1592 N N . ILE A 1 209 ? 85.409 68.593 77.450 1.00 42.20 197 ILE A N 1
ATOM 1593 C CA . ILE A 1 209 ? 85.863 67.890 78.654 1.00 41.73 197 ILE A CA 1
ATOM 1594 C C . ILE A 1 209 ? 86.360 68.888 79.718 1.00 41.74 197 ILE A C 1
ATOM 1595 O O . ILE A 1 209 ? 87.561 69.143 79.842 1.00 42.09 197 ILE A O 1
ATOM 1600 N N . ALA A 1 210 ? 85.436 69.427 80.503 1.00 40.98 198 ALA A N 1
ATOM 1601 C CA . ALA A 1 210 ? 85.783 70.398 81.536 1.00 42.30 198 ALA A CA 1
ATOM 1602 C C . ALA A 1 210 ? 86.021 69.775 82.909 1.00 42.86 198 ALA A C 1
ATOM 1603 O O . ALA A 1 210 ? 85.229 69.964 83.826 1.00 43.48 198 ALA A O 1
ATOM 1605 N N . GLN A 1 211 ? 87.114 69.037 83.053 1.00 44.99 199 GLN A N 1
ATOM 1606 C CA . GLN A 1 211 ? 87.427 68.410 84.334 1.00 46.47 199 GLN A CA 1
ATOM 1607 C C . GLN A 1 211 ? 88.320 69.340 85.137 1.00 47.37 199 GLN A C 1
ATOM 1608 O O . GLN A 1 211 ? 88.917 70.263 84.584 1.00 47.40 199 GLN A O 1
ATOM 1614 N N . GLN A 1 212 ? 88.389 69.107 86.443 1.00 48.68 200 GLN A N 1
ATOM 1615 C CA . GLN A 1 212 ? 89.208 69.927 87.331 1.00 50.30 200 GLN A CA 1
ATOM 1616 C C . GLN A 1 212 ? 90.675 69.750 86.937 1.00 50.07 200 GLN A C 1
ATOM 1617 O O . GLN A 1 212 ? 91.054 68.724 86.372 1.00 50.07 200 GLN A O 1
ATOM 1623 N N . PRO A 1 213 ? 91.523 70.741 87.248 1.00 50.53 201 PRO A N 1
ATOM 1624 C CA . PRO A 1 213 ? 92.958 70.717 86.928 1.00 49.08 201 PRO A CA 1
ATOM 1625 C C . PRO A 1 213 ? 93.651 69.384 87.215 1.00 46.73 201 PRO A C 1
ATOM 1626 O O . PRO A 1 213 ? 94.294 68.808 86.340 1.00 44.40 201 PRO A O 1
ATOM 1630 N N . ASP A 1 214 ? 93.523 68.895 88.443 1.00 45.80 202 ASP A N 1
ATOM 1631 C CA . ASP A 1 214 ? 94.158 67.632 88.797 1.00 45.61 202 ASP A CA 1
ATOM 1632 C C . ASP A 1 214 ? 93.687 66.484 87.921 1.00 43.06 202 ASP A C 1
ATOM 1633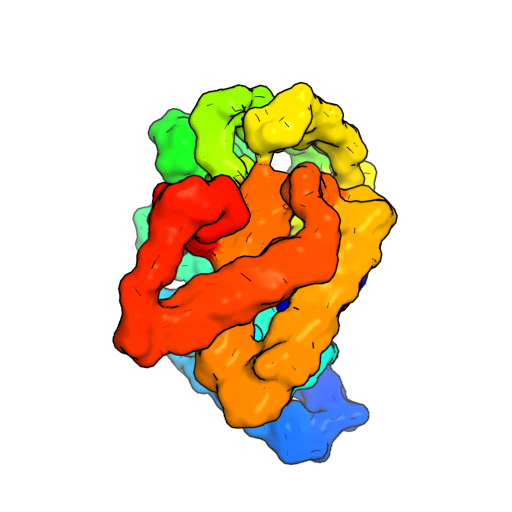 O O . ASP A 1 214 ? 94.497 65.757 87.359 1.00 43.45 202 ASP A O 1
ATOM 1638 N N . ALA A 1 215 ? 92.378 66.321 87.803 1.00 40.11 203 ALA A N 1
ATOM 1639 C CA . ALA A 1 215 ? 91.844 65.238 86.994 1.00 38.79 203 ALA A CA 1
ATOM 1640 C C . ALA A 1 215 ? 92.300 65.322 85.544 1.00 36.87 203 ALA A C 1
ATOM 1641 O O . ALA A 1 215 ? 92.467 64.304 84.887 1.00 34.47 203 ALA A O 1
ATOM 1643 N N . LYS A 1 216 ? 92.506 66.536 85.052 1.00 35.47 204 LYS A N 1
ATOM 1644 C CA . LYS A 1 216 ? 92.926 66.723 83.673 1.00 36.10 204 LYS A CA 1
ATOM 1645 C C . LYS A 1 216 ? 94.372 66.253 83.469 1.00 36.37 204 LYS A C 1
ATOM 1646 O O . LYS A 1 216 ? 94.687 65.580 82.480 1.00 34.04 204 LYS A O 1
ATOM 1652 N N . ALA A 1 217 ? 95.240 66.597 84.421 1.00 35.45 205 ALA A N 1
ATOM 1653 C CA . ALA A 1 217 ? 96.645 66.208 84.365 1.00 33.30 205 ALA A CA 1
ATOM 1654 C C . ALA A 1 217 ? 96.772 64.697 84.563 1.00 32.14 205 ALA A C 1
ATOM 1655 O O . ALA A 1 217 ? 97.603 64.051 83.922 1.00 33.43 205 ALA A O 1
ATOM 1657 N N . TYR A 1 218 ? 95.943 64.147 85.445 1.00 29.20 206 TYR A N 1
ATOM 1658 C CA . TYR A 1 218 ? 95.948 62.715 85.736 1.00 29.73 206 TYR A CA 1
ATOM 1659 C C . TYR A 1 218 ? 95.594 61.893 84.486 1.00 30.32 206 TYR A C 1
ATOM 1660 O O . TYR A 1 218 ? 96.280 60.926 84.167 1.00 31.24 206 TYR A O 1
ATOM 1669 N N . PHE A 1 219 ? 94.529 62.266 83.782 1.00 28.18 207 PHE A N 1
ATOM 1670 C CA . PHE A 1 219 ? 94.170 61.551 82.568 1.00 30.55 207 PHE A CA 1
ATOM 1671 C C . PHE A 1 219 ? 95.172 61.829 81.446 1.00 32.48 207 PHE A C 1
ATOM 1672 O O . PHE A 1 219 ? 95.454 60.954 80.620 1.00 34.22 207 PHE A O 1
ATOM 1680 N N . GLU A 1 220 ? 95.711 63.040 81.406 1.00 33.10 208 GLU A N 1
ATOM 1681 C CA . GLU A 1 220 ? 96.681 63.365 80.371 1.00 36.12 208 GLU A CA 1
ATOM 1682 C C . GLU A 1 220 ? 97.861 62.402 80.493 1.00 34.99 208 GLU A C 1
ATOM 1683 O O . GLU A 1 220 ? 98.336 61.850 79.494 1.00 32.35 208 GLU A O 1
ATOM 1689 N N . GLN A 1 221 ? 98.307 62.190 81.730 1.00 33.77 209 GLN A N 1
ATOM 1690 C CA . GLN A 1 221 ? 99.415 61.285 82.006 1.00 33.13 209 GLN A CA 1
ATOM 1691 C C . GLN A 1 221 ? 99.053 59.820 81.786 1.00 31.39 209 GLN A C 1
ATOM 1692 O O . GLN A 1 221 ? 99.878 59.038 81.299 1.00 31.57 209 GLN A O 1
ATOM 1698 N N . LEU A 1 222 ? 97.827 59.448 82.147 1.00 28.94 210 LEU A N 1
ATOM 1699 C CA . LEU A 1 222 ? 97.380 58.068 81.996 1.00 27.57 210 LEU A CA 1
ATOM 1700 C C . LEU A 1 222 ? 97.303 57.672 80.531 1.00 28.22 210 LEU A C 1
ATOM 1701 O O . LEU A 1 222 ? 97.553 56.512 80.188 1.00 26.22 210 LEU A O 1
ATOM 1706 N N . ILE A 1 223 ? 96.963 58.639 79.674 1.00 29.33 211 ILE A N 1
ATOM 1707 C CA . ILE A 1 223 ? 96.845 58.398 78.236 1.00 29.29 211 ILE A CA 1
ATOM 1708 C C . ILE A 1 223 ? 98.232 58.238 77.636 1.00 30.18 211 ILE A C 1
ATOM 1709 O O . ILE A 1 223 ? 98.461 57.367 76.790 1.00 28.77 211 ILE A O 1
ATOM 1714 N N . THR A 1 224 ? 99.163 59.078 78.076 1.00 30.94 212 THR A N 1
ATOM 1715 C CA . THR A 1 224 ? 100.528 58.988 77.577 1.00 31.59 212 THR A CA 1
ATOM 1716 C C . THR A 1 224 ? 101.173 57.674 78.007 1.00 31.87 212 THR A C 1
ATOM 1717 O O . THR A 1 224 ? 101.938 57.076 77.243 1.00 32.58 212 THR A O 1
ATOM 1721 N N . GLN A 1 225 ? 100.861 57.213 79.215 1.00 31.69 213 GLN A N 1
ATOM 1722 C CA . GLN A 1 225 ? 101.439 55.961 79.684 1.00 33.27 213 GLN A CA 1
ATOM 1723 C C . GLN A 1 225 ? 100.954 54.716 78.945 1.00 32.88 213 GLN A C 1
ATOM 1724 O O . GLN A 1 225 ? 101.774 53.910 78.500 1.00 32.10 213 GLN A O 1
ATOM 1730 N N . ILE A 1 226 ? 99.642 54.553 78.790 1.00 31.87 214 ILE A N 1
ATOM 1731 C CA . ILE A 1 226 ? 99.163 53.380 78.088 1.00 33.09 214 ILE A CA 1
ATOM 1732 C C . ILE A 1 226 ? 99.571 53.470 76.620 1.00 34.49 214 ILE A C 1
ATOM 1733 O O . ILE A 1 226 ? 99.678 52.458 75.933 1.00 35.91 214 ILE A O 1
ATOM 1738 N N . GLN A 1 227 ? 99.825 54.684 76.149 1.00 35.17 215 GLN A N 1
ATOM 1739 C CA . GLN A 1 227 ? 100.260 54.896 74.775 1.00 37.67 215 GLN A CA 1
ATOM 1740 C C . GLN A 1 227 ? 101.705 54.406 74.650 1.00 37.34 215 GLN A C 1
ATOM 1741 O O . GLN A 1 227 ? 102.097 53.855 73.625 1.00 39.45 215 GLN A O 1
ATOM 1747 N N . GLN A 1 228 ? 102.490 54.594 75.706 1.00 34.76 216 GLN A N 1
ATOM 1748 C CA . GLN A 1 228 ? 103.877 54.164 75.698 1.00 33.79 216 GLN A CA 1
ATOM 1749 C C . GLN A 1 228 ? 104.041 52.657 75.945 1.00 35.50 216 GLN A C 1
ATOM 1750 O O . GLN A 1 228 ? 104.958 52.024 75.395 1.00 34.75 216 GLN A O 1
ATOM 1756 N N . LEU A 1 229 ? 103.156 52.077 76.754 1.00 35.47 217 LEU A N 1
ATOM 1757 C CA . LEU A 1 229 ? 103.237 50.651 77.054 1.00 36.79 217 LEU A CA 1
ATOM 1758 C C . LEU A 1 229 ? 102.720 49.800 75.886 1.00 38.00 217 LEU A C 1
ATOM 1759 O O . LEU A 1 229 ? 103.034 48.616 75.778 1.00 37.40 217 LEU A O 1
ATOM 1764 N N . PHE A 1 230 ? 101.929 50.413 75.012 1.00 39.33 218 PHE A N 1
ATOM 1765 C CA . PHE A 1 230 ? 101.379 49.715 73.855 1.00 40.92 218 PHE A CA 1
ATOM 1766 C C . PHE A 1 230 ? 101.921 50.332 72.575 1.00 43.26 218 PHE A C 1
ATOM 1767 O O . PHE A 1 230 ? 101.183 50.468 71.603 1.00 43.41 218 PHE A O 1
ATOM 1775 N N . LEU A 1 231 ? 103.199 50.707 72.574 1.00 45.56 219 LEU A N 1
ATOM 1776 C CA . LEU A 1 231 ? 103.808 51.329 71.400 1.00 47.66 219 LEU A CA 1
ATOM 1777 C C . LEU A 1 231 ? 103.974 50.352 70.236 1.00 49.16 219 LEU A C 1
ATOM 1778 O O . LEU A 1 231 ? 103.972 50.753 69.074 1.00 48.84 219 LEU A O 1
ATOM 1783 N N . LYS A 1 232 ? 104.115 49.070 70.545 1.00 50.42 220 LYS A N 1
ATOM 1784 C CA . LYS A 1 232 ? 104.271 48.066 69.500 1.00 52.66 220 LYS A CA 1
ATOM 1785 C C . LYS A 1 232 ? 102.883 47.581 69.067 1.00 53.29 220 LYS A C 1
ATOM 1786 O O . LYS A 1 232 ? 102.666 47.222 67.906 1.00 52.28 220 LYS A O 1
ATOM 1792 N N . GLU A 1 233 ? 101.948 47.587 70.013 1.00 52.19 221 GLU A N 1
ATOM 1793 C CA . GLU A 1 233 ? 100.605 47.082 69.770 1.00 50.62 221 GLU A CA 1
ATOM 1794 C C . GLU A 1 233 ? 99.512 48.160 69.685 1.00 49.01 221 GLU A C 1
ATOM 1795 O O . GLU A 1 233 ? 98.889 48.515 70.679 1.00 47.17 221 GLU A O 1
ATOM 1801 N N . PRO A 1 234 ? 99.255 48.671 68.472 1.00 48.71 222 PRO A N 1
ATOM 1802 C CA . PRO A 1 234 ? 98.255 49.709 68.202 1.00 48.13 222 PRO A CA 1
ATOM 1803 C C . PRO A 1 234 ? 96.816 49.271 68.441 1.00 47.63 222 PRO A C 1
ATOM 1804 O O . PRO A 1 234 ? 95.964 50.092 68.783 1.00 48.06 222 PRO A O 1
ATOM 1808 N N . VAL A 1 235 ? 96.541 47.986 68.244 1.00 47.15 223 VAL A N 1
ATOM 1809 C CA . VAL A 1 235 ? 95.195 47.460 68.456 1.00 46.32 223 VAL A CA 1
ATOM 1810 C C . VAL A 1 235 ? 94.920 47.445 69.957 1.00 45.16 223 VAL A C 1
ATOM 1811 O O . VAL A 1 235 ? 93.836 47.820 70.411 1.00 44.76 223 VAL A O 1
ATOM 1815 N N . ASN A 1 236 ? 95.912 46.996 70.720 1.00 43.10 224 ASN A N 1
ATOM 1816 C CA . ASN A 1 236 ? 95.792 46.933 72.168 1.00 42.38 224 ASN A CA 1
ATOM 1817 C C . ASN A 1 236 ? 95.687 48.338 72.777 1.00 40.25 224 ASN A C 1
ATOM 1818 O O . ASN A 1 236 ? 95.049 48.523 73.815 1.00 39.99 224 ASN A O 1
ATOM 1823 N N . ALA A 1 237 ? 96.305 49.324 72.133 1.00 34.93 225 ALA A N 1
ATOM 1824 C CA . ALA A 1 237 ? 96.232 50.686 72.638 1.00 35.09 225 ALA A CA 1
ATOM 1825 C C . ALA A 1 237 ? 94.776 51.151 72.561 1.00 36.14 225 ALA A C 1
ATOM 1826 O O . ALA A 1 237 ? 94.296 51.861 73.449 1.00 34.61 225 ALA A O 1
ATOM 1828 N N . GLU A 1 238 ? 94.080 50.728 71.504 1.00 35.97 226 GLU A N 1
ATOM 1829 C CA . GLU A 1 238 ? 92.687 51.085 71.303 1.00 36.52 226 GLU A CA 1
ATOM 1830 C C . GLU A 1 238 ? 91.794 50.482 72.379 1.00 35.72 226 GLU A C 1
ATOM 1831 O O . GLU A 1 238 ? 90.875 51.136 72.860 1.00 34.05 226 GLU A O 1
ATOM 1837 N N . PHE A 1 239 ? 92.049 49.234 72.755 1.00 36.54 227 PHE A N 1
ATOM 1838 C CA . PHE A 1 239 ? 91.231 48.599 73.786 1.00 37.71 227 PHE A CA 1
ATOM 1839 C C . PHE A 1 239 ? 91.488 49.247 75.140 1.00 36.51 227 PHE A C 1
ATOM 1840 O O . PHE A 1 239 ? 90.569 49.437 75.939 1.00 35.63 227 PHE A O 1
ATOM 1848 N N . ALA A 1 240 ? 92.744 49.591 75.387 1.00 34.84 228 ALA A N 1
ATOM 1849 C CA . ALA A 1 240 ? 93.113 50.230 76.638 1.00 33.83 228 ALA A CA 1
ATOM 1850 C C . ALA A 1 240 ? 92.502 51.624 76.635 1.00 33.76 228 ALA A C 1
ATOM 1851 O O . ALA A 1 240 ? 92.022 52.089 77.673 1.00 34.07 228 ALA A O 1
ATOM 1853 N N . ASN A 1 241 ? 92.504 52.285 75.474 1.00 31.83 229 ASN A N 1
ATOM 1854 C CA . ASN A 1 241 ? 91.928 53.624 75.397 1.00 31.68 229 ASN A CA 1
ATOM 1855 C C . ASN A 1 241 ? 90.444 53.609 75.739 1.00 31.28 229 ASN A C 1
ATOM 1856 O O . ASN A 1 241 ? 89.911 54.600 76.228 1.00 29.07 229 ASN A O 1
ATOM 1861 N N . GLU A 1 242 ? 89.778 52.489 75.479 1.00 30.96 230 GLU A N 1
ATOM 1862 C CA . GLU A 1 242 ? 88.362 52.390 75.792 1.00 34.03 230 GLU A CA 1
ATOM 1863 C C . GLU A 1 242 ? 88.216 52.372 77.304 1.00 32.76 230 GLU A C 1
ATOM 1864 O O . GLU A 1 242 ? 87.318 53.009 77.859 1.00 32.83 230 GLU A O 1
ATOM 1870 N N . ILE A 1 243 ? 89.100 51.634 77.969 1.00 29.98 231 ILE A N 1
ATOM 1871 C CA . ILE A 1 243 ? 89.019 51.538 79.412 1.00 29.07 231 ILE A CA 1
ATOM 1872 C C . ILE A 1 243 ? 89.245 52.914 80.019 1.00 29.26 231 ILE A C 1
ATOM 1873 O O . ILE A 1 243 ? 88.558 53.306 80.955 1.00 29.65 231 ILE A O 1
ATOM 1878 N N . ILE A 1 244 ? 90.194 53.654 79.463 1.00 29.36 232 ILE A N 1
ATOM 1879 C CA . ILE A 1 244 ? 90.472 55.004 79.936 1.00 29.43 232 ILE A CA 1
ATOM 1880 C C . ILE A 1 244 ? 89.218 55.878 79.784 1.00 30.82 232 ILE A C 1
ATOM 1881 O O . ILE A 1 244 ? 88.953 56.730 80.632 1.00 33.48 232 ILE A O 1
ATOM 1886 N N . ASP A 1 245 ? 88.451 55.664 78.717 1.00 30.22 233 ASP A N 1
ATOM 1887 C CA . ASP A 1 245 ? 87.224 56.427 78.495 1.00 32.80 233 ASP A CA 1
ATOM 1888 C C . ASP A 1 245 ? 86.217 56.148 79.606 1.00 31.74 233 ASP A C 1
ATOM 1889 O O . ASP A 1 245 ? 85.603 57.063 80.158 1.00 32.53 233 ASP A O 1
ATOM 1894 N N . ALA A 1 246 ? 86.044 54.869 79.911 1.00 29.96 234 ALA A N 1
ATOM 1895 C CA . ALA A 1 246 ? 85.105 54.454 80.936 1.00 29.79 234 ALA A CA 1
ATOM 1896 C C . ALA A 1 246 ? 85.426 55.108 82.272 1.00 29.31 234 ALA A C 1
ATOM 1897 O O . ALA A 1 246 ? 84.523 55.532 82.986 1.00 29.68 234 ALA A O 1
ATOM 1899 N N . PHE A 1 247 ? 86.712 55.198 82.604 1.00 29.33 235 PHE A N 1
ATOM 1900 C CA . PHE A 1 247 ? 87.126 55.816 83.855 1.00 29.36 235 PHE A CA 1
ATOM 1901 C C . PHE A 1 247 ? 86.941 57.331 83.816 1.00 30.98 235 PHE A C 1
ATOM 1902 O O . PHE A 1 247 ? 86.589 57.943 84.823 1.00 29.81 235 PHE A O 1
ATOM 1910 N N . LEU A 1 248 ? 87.162 57.940 82.652 1.00 31.18 236 LEU A N 1
ATOM 1911 C CA . LEU A 1 248 ? 86.999 59.381 82.546 1.00 31.08 236 LEU A CA 1
ATOM 1912 C C . LEU A 1 248 ? 85.523 59.714 82.676 1.00 31.41 236 LEU A C 1
ATOM 1913 O O . LEU A 1 248 ? 85.162 60.715 83.279 1.00 30.58 236 LEU A O 1
ATOM 1918 N N . VAL A 1 249 ? 84.668 58.873 82.104 1.00 29.96 237 VAL A N 1
ATOM 1919 C CA . VAL A 1 249 ? 83.238 59.122 82.169 1.00 29.43 237 VAL A CA 1
ATOM 1920 C C . VAL A 1 249 ? 82.670 58.863 83.554 1.00 29.10 237 VAL A C 1
ATOM 1921 O O . VAL A 1 249 ? 81.916 59.672 84.085 1.00 31.08 237 VAL A O 1
ATOM 1925 N N . SER A 1 250 ? 83.047 57.743 84.145 1.00 28.88 238 SER A N 1
ATOM 1926 C CA . SER A 1 250 ? 82.527 57.372 85.452 1.00 29.63 238 SER A CA 1
ATOM 1927 C C . SER A 1 250 ? 82.965 58.248 86.640 1.00 30.88 238 SER A C 1
ATOM 1928 O O . SER A 1 250 ? 82.334 58.233 87.692 1.00 33.32 238 SER A O 1
ATOM 1931 N N . TYR A 1 251 ? 84.032 59.014 86.471 1.00 28.37 239 TYR A N 1
ATOM 1932 C CA . TYR A 1 251 ? 84.519 59.891 87.522 1.00 29.77 239 TYR A CA 1
ATOM 1933 C C . TYR A 1 251 ? 84.611 61.304 86.972 1.00 31.51 239 TYR A C 1
ATOM 1934 O O . TYR A 1 251 ? 85.139 62.203 87.639 1.00 31.94 239 TYR A O 1
ATOM 1943 N N . PHE A 1 252 ? 84.091 61.470 85.759 1.00 32.22 240 PHE A N 1
ATOM 1944 C CA . PHE A 1 252 ? 84.161 62.710 85.011 1.00 36.01 240 PHE A CA 1
ATOM 1945 C C . PHE A 1 252 ? 84.786 63.947 85.608 1.00 40.47 240 PHE A C 1
ATOM 1946 O O . PHE A 1 252 ? 85.934 64.273 85.279 1.00 46.99 240 PHE A O 1
ATOM 1954 N N . PRO A 1 253 ? 84.059 64.668 86.475 1.00 40.28 241 PRO A N 1
ATOM 1955 C CA . PRO A 1 253 ? 84.750 65.858 86.981 1.00 38.11 241 PRO A CA 1
ATOM 1956 C C . PRO A 1 253 ? 86.186 65.565 87.428 1.00 37.71 241 PRO A C 1
ATOM 1957 O O . PRO A 1 253 ? 87.118 66.209 86.948 1.00 36.58 241 PRO A O 1
ATOM 1961 N N . LEU A 1 254 ? 86.375 64.576 88.301 1.00 38.10 242 LEU A N 1
ATOM 1962 C CA . LEU A 1 254 ? 87.718 64.239 88.781 1.00 39.59 242 LEU A CA 1
ATOM 1963 C C . LEU A 1 254 ? 88.269 62.961 88.148 1.00 40.11 242 LEU A C 1
ATOM 1964 O O . LEU A 1 254 ? 88.097 62.709 86.957 1.00 40.71 242 LEU A O 1
ATOM 1969 N N . HIS A 1 255 ? 88.935 62.155 88.965 1.00 39.88 243 HIS A N 1
ATOM 1970 C CA . HIS A 1 255 ? 89.520 60.900 88.511 1.00 39.72 243 HIS A CA 1
ATOM 1971 C C . HIS A 1 255 ? 89.367 59.873 89.619 1.00 39.07 243 HIS A C 1
ATOM 1972 O O . HIS A 1 255 ? 89.209 60.226 90.782 1.00 39.44 243 HIS A O 1
ATOM 1979 N N . PRO A 1 256 ? 89.438 58.585 89.274 1.00 38.11 244 PRO A N 1
ATOM 1980 C CA . PRO A 1 256 ? 89.293 57.549 90.289 1.00 38.11 244 PRO A CA 1
ATOM 1981 C C . PRO A 1 256 ? 90.379 57.613 91.361 1.00 38.55 244 PRO A C 1
ATOM 1982 O O . PRO A 1 256 ? 91.489 58.082 91.113 1.00 36.67 244 PRO A O 1
ATOM 1986 N N . PRO A 1 257 ? 90.049 57.157 92.583 1.00 38.90 245 PRO A N 1
ATOM 1987 C CA . PRO A 1 257 ? 90.927 57.123 93.761 1.00 38.46 245 PRO A CA 1
ATOM 1988 C C . PRO A 1 257 ? 91.991 56.060 93.560 1.00 37.85 245 PRO A C 1
ATOM 1989 O O . PRO A 1 257 ? 92.162 55.177 94.394 1.00 38.37 245 PRO A O 1
ATOM 1993 N N . VAL A 1 258 ? 92.702 56.138 92.446 1.00 37.43 246 VAL A N 1
ATOM 1994 C CA . VAL A 1 258 ? 93.725 55.153 92.150 1.00 36.15 246 VAL A CA 1
ATOM 1995 C C . VAL A 1 258 ? 95.062 55.773 91.786 1.00 35.97 246 VAL A C 1
ATOM 1996 O O . VAL A 1 258 ? 95.130 56.744 91.031 1.00 34.58 246 VAL A O 1
ATOM 2000 N N . PRO A 1 259 ? 96.147 55.230 92.350 1.00 35.55 247 PRO A N 1
ATOM 2001 C CA . PRO A 1 259 ? 97.488 55.741 92.057 1.00 35.64 247 PRO A CA 1
ATOM 2002 C C . PRO A 1 259 ? 97.724 55.553 90.562 1.00 34.45 247 PRO A C 1
ATOM 2003 O O . PRO A 1 259 ? 97.846 54.432 90.077 1.00 34.97 247 PRO A O 1
ATOM 2007 N N . LEU A 1 260 ? 97.775 56.662 89.841 1.00 34.69 248 LEU A N 1
ATOM 2008 C CA . LEU A 1 260 ? 97.960 56.670 88.397 1.00 33.64 248 LEU A CA 1
ATOM 2009 C C . LEU A 1 260 ? 98.702 55.475 87.769 1.00 34.33 248 LEU A C 1
ATOM 2010 O O . LEU A 1 260 ? 98.145 54.762 86.923 1.00 32.04 248 LEU A O 1
ATOM 2015 N N . ALA A 1 261 ? 99.949 55.259 88.183 1.00 33.81 249 ALA A N 1
ATOM 2016 C CA . ALA A 1 261 ? 100.768 54.174 87.638 1.00 32.72 249 ALA A CA 1
ATOM 2017 C C . ALA A 1 261 ? 100.134 52.803 87.838 1.00 31.87 249 ALA A C 1
ATOM 2018 O O . ALA A 1 261 ? 100.250 51.928 86.997 1.00 32.24 249 ALA A O 1
ATOM 2020 N N . GLN A 1 262 ? 99.458 52.628 88.962 1.00 32.38 250 GLN A N 1
ATOM 2021 C CA . GLN A 1 262 ? 98.798 51.379 89.265 1.00 33.62 250 GLN A CA 1
ATOM 2022 C C . GLN A 1 262 ? 97.662 51.129 88.274 1.00 34.28 250 GLN A C 1
ATOM 2023 O O . GLN A 1 262 ? 97.447 49.990 87.832 1.00 34.96 250 GLN A O 1
ATOM 2029 N N . LEU A 1 263 ? 96.942 52.188 87.909 1.00 32.30 251 LEU A N 1
ATOM 2030 C CA . LEU A 1 263 ? 95.850 52.035 86.959 1.00 31.88 251 LEU A CA 1
ATOM 2031 C C . LEU A 1 263 ? 96.387 51.629 85.592 1.00 31.44 251 LEU A C 1
ATOM 2032 O O . LEU A 1 263 ? 95.894 50.676 84.980 1.00 34.05 251 LEU A O 1
ATOM 2037 N N . ALA A 1 264 ? 97.407 52.345 85.125 1.00 29.09 252 ALA A N 1
ATOM 2038 C CA . ALA A 1 264 ? 98.031 52.069 83.835 1.00 26.49 252 ALA A CA 1
ATOM 2039 C C . ALA A 1 264 ? 98.479 50.619 83.738 1.00 25.35 252 ALA A C 1
ATOM 2040 O O . ALA A 1 264 ? 98.318 49.974 82.710 1.00 24.51 252 ALA A O 1
ATOM 2042 N N . ALA A 1 265 ? 99.044 50.110 84.819 1.00 24.60 253 ALA A N 1
ATOM 2043 C CA . ALA A 1 265 ? 99.534 48.743 84.821 1.00 26.04 253 ALA A CA 1
ATOM 2044 C C . ALA A 1 265 ? 98.393 47.736 84.692 1.00 27.79 253 ALA A C 1
ATOM 2045 O O . ALA A 1 265 ? 98.437 46.863 83.832 1.00 28.54 253 ALA A O 1
ATOM 2047 N N . LYS A 1 266 ? 97.362 47.858 85.526 1.00 29.23 254 LYS A N 1
ATOM 2048 C CA . LYS A 1 266 ? 96.270 46.911 85.438 1.00 30.26 254 LYS A CA 1
ATOM 2049 C C . LYS A 1 266 ? 95.537 47.035 84.122 1.00 28.85 254 LYS A C 1
ATOM 2050 O O . LYS A 1 266 ? 95.065 46.038 83.598 1.00 29.84 254 LYS A O 1
ATOM 2056 N N . ILE A 1 267 ? 95.450 48.242 83.571 1.00 28.37 255 ILE A N 1
ATOM 2057 C CA . ILE A 1 267 ? 94.787 48.399 82.286 1.00 26.62 255 ILE A CA 1
ATOM 2058 C C . ILE A 1 267 ? 95.603 47.628 81.266 1.00 27.90 255 ILE A C 1
ATOM 2059 O O . ILE A 1 267 ? 95.045 46.981 80.375 1.00 25.30 255 ILE A O 1
ATOM 2064 N N . TYR A 1 268 ? 96.928 47.704 81.409 1.00 26.51 256 TYR A N 1
ATOM 2065 C CA . TYR A 1 268 ? 97.826 47.001 80.515 1.00 26.64 256 TYR A CA 1
ATOM 2066 C C . TYR A 1 268 ? 97.680 45.500 80.739 1.00 27.36 256 TYR A C 1
ATOM 2067 O O . TYR A 1 268 ? 97.461 44.743 79.798 1.00 27.45 256 TYR A O 1
ATOM 2076 N N . GLU A 1 269 ? 97.812 45.076 81.991 1.00 27.39 257 GLU A N 1
ATOM 2077 C CA . GLU A 1 269 ? 97.697 43.666 82.325 1.00 28.40 257 GLU A CA 1
ATOM 2078 C C . GLU A 1 269 ? 96.364 43.124 81.791 1.00 28.46 257 GLU A C 1
ATOM 2079 O O . GLU A 1 269 ? 96.317 42.103 81.083 1.00 26.41 257 GLU A O 1
ATOM 2085 N N . TYR A 1 270 ? 95.293 43.848 82.099 1.00 26.73 258 TYR A N 1
ATOM 2086 C CA . TYR A 1 270 ? 93.954 43.469 81.681 1.00 28.02 258 TYR A CA 1
ATOM 2087 C C . TYR A 1 270 ? 93.772 43.181 80.174 1.00 30.05 258 TYR A C 1
ATOM 2088 O O . TYR A 1 270 ? 93.273 42.108 79.800 1.00 29.53 258 TYR A O 1
ATOM 2097 N N . VAL A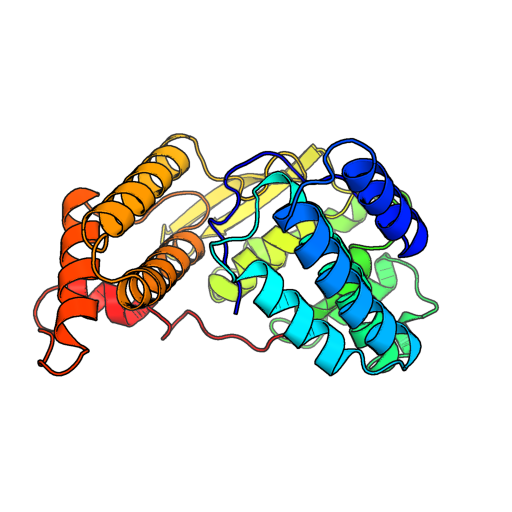 1 271 ? 94.146 44.118 79.303 1.00 31.04 259 VAL A N 1
ATOM 2098 C CA . VAL A 1 271 ? 93.975 43.849 77.880 1.00 31.44 259 VAL A CA 1
ATOM 2099 C C . VAL A 1 271 ? 95.066 42.900 77.366 1.00 32.19 259 VAL A C 1
ATOM 2100 O O . VAL A 1 271 ? 94.782 42.025 76.542 1.00 31.98 259 VAL A O 1
ATOM 2104 N N . SER A 1 272 ? 96.299 43.059 77.851 1.00 32.16 260 SER A N 1
ATOM 2105 C CA . SER A 1 272 ? 97.384 42.175 77.423 1.00 32.93 260 SER A CA 1
ATOM 2106 C C . SER A 1 272 ? 96.961 40.723 77.575 1.00 34.01 260 SER A C 1
ATOM 2107 O O . SER A 1 272 ? 97.171 39.906 76.684 1.00 32.69 260 SER A O 1
ATOM 2110 N N . GLN A 1 273 ? 96.364 40.418 78.717 1.00 34.64 261 GLN A N 1
ATOM 2111 C CA . GLN A 1 273 ? 95.915 39.075 79.010 1.00 37.09 261 GLN A CA 1
ATOM 2112 C C . GLN A 1 273 ? 94.671 38.636 78.236 1.00 38.12 261 GLN A C 1
ATOM 2113 O O . GLN A 1 273 ? 94.648 37.527 77.697 1.00 34.48 261 GLN A O 1
ATOM 2119 N N . ILE A 1 274 ? 93.651 39.496 78.167 1.00 39.45 262 ILE A N 1
ATOM 2120 C CA . ILE A 1 274 ? 92.415 39.144 77.465 1.00 42.81 262 ILE A CA 1
ATOM 2121 C C . ILE A 1 274 ? 92.650 38.579 76.079 1.00 45.23 262 ILE A C 1
ATOM 2122 O O . ILE A 1 274 ? 91.819 37.844 75.549 1.00 46.26 262 ILE A O 1
ATOM 2127 N N . VAL A 1 275 ? 93.772 38.918 75.472 1.00 48.18 263 VAL A N 1
ATOM 2128 C CA . VAL A 1 275 ? 94.068 38.310 74.191 1.00 51.68 263 VAL A CA 1
ATOM 2129 C C . VAL A 1 275 ? 94.555 36.903 74.598 1.00 53.84 263 VAL A C 1
ATOM 2130 O O . VAL A 1 275 ? 95.735 36.556 74.455 1.00 54.34 263 VAL A O 1
ATOM 2134 N N . LEU A 1 276 ? 93.606 36.139 75.156 1.00 54.68 264 LEU A N 1
ATOM 2135 C CA . LEU A 1 276 ? 93.762 34.766 75.659 1.00 54.27 264 LEU A CA 1
ATOM 2136 C C . LEU A 1 276 ? 94.714 34.600 76.843 1.00 55.35 264 LEU A C 1
ATOM 2137 O O . LEU A 1 276 ? 95.926 34.449 76.664 1.00 55.43 264 LEU A O 1
ATOM 2142 N N . ASN A 1 277 ? 94.120 34.607 78.045 1.00 55.14 265 ASN A N 1
ATOM 2143 C CA . ASN A 1 277 ? 94.810 34.508 79.339 1.00 55.86 265 ASN A CA 1
ATOM 2144 C C . ASN A 1 277 ? 93.787 35.022 80.380 1.00 56.59 265 ASN A C 1
ATOM 2145 O O . ASN A 1 277 ? 93.286 36.137 80.256 1.00 56.94 265 ASN A O 1
ATOM 2150 N N . GLU A 1 278 ? 93.488 34.230 81.406 1.00 56.91 266 GLU A N 1
ATOM 2151 C CA . GLU A 1 278 ? 92.480 34.600 82.414 1.00 56.25 266 GLU A CA 1
ATOM 2152 C C . GLU A 1 278 ? 92.871 35.665 83.438 1.00 54.73 266 GLU A C 1
ATOM 2153 O O . GLU A 1 278 ? 93.667 35.402 84.332 1.00 54.57 266 GLU A O 1
ATOM 2159 N N . ALA A 1 279 ? 92.290 36.857 83.319 1.00 52.63 267 ALA A N 1
ATOM 2160 C CA . ALA A 1 279 ? 92.580 37.952 84.245 1.00 51.23 267 ALA A CA 1
ATOM 2161 C C . ALA A 1 279 ? 92.164 37.523 85.654 1.00 51.91 267 ALA A C 1
ATOM 2162 O O . ALA A 1 279 ? 91.319 36.636 85.812 1.00 51.19 267 ALA A O 1
ATOM 2164 N N . VAL A 1 280 ? 92.742 38.155 86.674 1.00 51.35 268 VAL A N 1
ATOM 2165 C CA . VAL A 1 280 ? 92.436 37.798 88.055 1.00 50.48 268 VAL A CA 1
ATOM 2166 C C . VAL A 1 280 ? 91.394 38.680 88.727 1.00 50.13 268 VAL A C 1
ATOM 2167 O O . VAL A 1 280 ? 91.680 39.802 89.147 1.00 50.22 268 VAL A O 1
ATOM 2171 N N . ASN A 1 281 ? 90.187 38.150 88.852 1.00 48.81 269 ASN A N 1
ATOM 2172 C CA . ASN A 1 281 ? 89.096 38.875 89.478 1.00 48.43 269 ASN A CA 1
ATOM 2173 C C . ASN A 1 281 ? 89.301 39.094 90.975 1.00 48.12 269 ASN A C 1
ATOM 2174 O O . ASN A 1 281 ? 88.573 39.858 91.599 1.00 46.37 269 ASN A O 1
ATOM 2179 N N . LEU A 1 282 ? 90.283 38.417 91.556 1.00 48.55 270 LEU A N 1
ATOM 2180 C CA . LEU A 1 282 ? 90.558 38.592 92.975 1.00 48.85 270 LEU A CA 1
ATOM 2181 C C . LEU A 1 282 ? 91.117 40.005 93.202 1.00 47.45 270 LEU A C 1
ATOM 2182 O O . LEU A 1 282 ? 90.726 40.674 94.151 1.00 47.87 270 LEU A O 1
ATOM 2187 N N . LYS A 1 283 ? 92.011 40.451 92.316 1.00 46.03 271 LYS A N 1
ATOM 2188 C CA . LYS A 1 283 ? 92.633 41.783 92.389 1.00 45.49 271 LYS A CA 1
ATOM 2189 C C . LYS A 1 283 ? 91.582 42.889 92.318 1.00 44.93 271 LYS A C 1
ATOM 2190 O O . LYS A 1 283 ? 90.785 42.921 91.389 1.00 43.07 271 LYS A O 1
ATOM 2196 N N . ASP A 1 284 ? 91.589 43.798 93.291 1.00 46.93 272 ASP A N 1
ATOM 2197 C CA . ASP A 1 284 ? 90.619 44.892 93.315 1.00 48.73 272 ASP A CA 1
ATOM 2198 C C . ASP A 1 284 ? 90.724 45.803 92.091 1.00 47.62 272 ASP A C 1
ATOM 2199 O O . ASP A 1 284 ? 89.740 46.390 91.664 1.00 47.75 272 ASP A O 1
ATOM 2204 N N . GLU A 1 285 ? 91.919 45.923 91.531 1.00 46.60 273 GLU A N 1
ATOM 2205 C CA . GLU A 1 285 ? 92.107 46.765 90.359 1.00 45.21 273 GLU A CA 1
ATOM 2206 C C . GLU A 1 285 ? 91.399 46.215 89.130 1.00 41.80 273 GLU A C 1
ATOM 2207 O O . GLU A 1 285 ? 90.821 46.974 88.364 1.00 40.62 273 GLU A O 1
ATOM 2213 N N . LEU A 1 286 ? 91.465 44.904 88.932 1.00 37.82 274 LEU A N 1
ATOM 2214 C CA . LEU A 1 286 ? 90.808 44.292 87.788 1.00 38.98 274 LEU A CA 1
ATOM 2215 C C . LEU A 1 286 ? 89.294 44.310 88.012 1.00 38.75 274 LEU A C 1
ATOM 2216 O O . LEU A 1 286 ? 88.525 44.553 87.082 1.00 35.85 274 LEU A O 1
ATOM 2221 N N . ILE A 1 287 ? 88.880 44.072 89.258 1.00 39.70 275 ILE A N 1
ATOM 2222 C CA . ILE A 1 287 ? 87.467 44.068 89.621 1.00 40.48 275 ILE A CA 1
ATOM 2223 C C . ILE A 1 287 ? 86.800 45.392 89.277 1.00 39.57 275 ILE A C 1
ATOM 2224 O O . ILE A 1 287 ? 85.798 45.427 88.571 1.00 38.62 275 ILE A O 1
ATOM 2229 N N . LYS A 1 288 ? 87.356 46.484 89.777 1.00 38.45 276 LYS A N 1
ATOM 2230 C CA . LYS A 1 288 ? 86.754 47.780 89.515 1.00 41.15 276 LYS A CA 1
ATOM 2231 C C . LYS A 1 288 ? 86.813 48.098 88.024 1.00 40.09 276 LYS A C 1
ATOM 2232 O O . LYS A 1 288 ? 85.928 48.747 87.458 1.00 40.89 276 LYS A O 1
ATOM 2238 N N . LEU A 1 289 ? 87.865 47.609 87.397 1.00 37.24 277 LEU A N 1
ATOM 2239 C CA . LEU A 1 289 ? 88.071 47.797 85.990 1.00 37.23 277 LEU A CA 1
ATOM 2240 C C . LEU A 1 289 ? 86.914 47.163 85.221 1.00 38.27 277 LEU A C 1
ATOM 2241 O O . LEU A 1 289 ? 86.382 47.754 84.293 1.00 36.59 277 LEU A O 1
ATOM 2246 N N . ILE A 1 290 ? 86.531 45.959 85.630 1.00 38.66 278 ILE A N 1
ATOM 2247 C CA . ILE A 1 290 ? 85.446 45.213 84.996 1.00 39.92 278 ILE A CA 1
ATOM 2248 C C . ILE A 1 290 ? 84.085 45.811 85.332 1.00 40.26 278 ILE A C 1
ATOM 2249 O O . ILE A 1 290 ? 83.179 45.847 84.497 1.00 37.97 278 ILE A O 1
ATOM 2254 N N . VAL A 1 291 ? 83.954 46.278 86.565 1.00 41.60 279 VAL A N 1
ATOM 2255 C CA . VAL A 1 291 ? 82.714 46.870 87.017 1.00 43.10 279 VAL A CA 1
ATOM 2256 C C . VAL A 1 291 ? 82.463 48.145 86.225 1.00 43.85 279 VAL A C 1
ATOM 2257 O O . VAL A 1 291 ? 81.324 48.557 86.048 1.00 45.21 279 VAL A O 1
ATOM 2261 N N . HIS A 1 292 ? 83.534 48.742 85.717 1.00 46.17 280 HIS A N 1
ATOM 2262 C CA . HIS A 1 292 ? 83.437 49.961 84.933 1.00 48.88 280 HIS A CA 1
ATOM 2263 C C . HIS A 1 292 ? 83.568 49.735 83.432 1.00 51.47 280 HIS A C 1
ATOM 2264 O O . HIS A 1 292 ? 82.699 50.140 82.669 1.00 50.39 280 HIS A O 1
ATOM 2271 N N . THR A 1 293 ? 84.671 49.089 83.040 1.00 55.88 281 THR A N 1
ATOM 2272 C CA . THR A 1 293 ? 85.038 48.811 81.641 1.00 58.94 281 THR A CA 1
ATOM 2273 C C . THR A 1 293 ? 83.976 49.103 80.632 1.00 60.31 281 THR A C 1
ATOM 2274 O O . THR A 1 293 ? 84.213 49.839 79.669 1.00 63.05 281 THR A O 1
ATOM 2278 N N . LEU A 1 294 ? 82.812 48.503 80.833 1.00 58.85 282 LEU A N 1
ATOM 2279 C CA . LEU A 1 294 ? 81.702 48.716 79.930 1.00 56.43 282 LEU A CA 1
ATOM 2280 C C . LEU A 1 294 ? 80.449 48.305 80.651 1.00 54.85 282 LEU A C 1
ATOM 2281 O O . LEU A 1 294 ? 79.349 48.736 80.287 1.00 58.03 282 LEU A O 1
ATOM 2286 N N . TYR A 1 295 ? 80.595 47.479 81.683 1.00 51.17 283 TYR A N 1
ATOM 2287 C CA . TYR A 1 295 ? 79.408 47.036 82.386 1.00 46.45 283 TYR A CA 1
ATOM 2288 C C . TYR A 1 295 ? 78.550 48.225 82.737 1.00 43.43 283 TYR A C 1
ATOM 2289 O O . TYR A 1 295 ? 77.340 48.121 82.750 1.00 43.40 283 TYR A O 1
ATOM 2298 N N . GLU A 1 296 ? 79.189 49.364 82.976 1.00 42.41 284 GLU A N 1
ATOM 2299 C CA . GLU A 1 296 ? 78.476 50.600 83.267 1.00 42.31 284 GLU A CA 1
ATOM 2300 C C . GLU A 1 296 ? 78.630 51.571 82.104 1.00 39.87 284 GLU A C 1
ATOM 2301 O O . GLU A 1 296 ? 78.146 52.693 82.153 1.00 38.41 284 GLU A O 1
ATOM 2307 N N . GLN A 1 297 ? 79.301 51.113 81.053 1.00 38.26 285 GLN A N 1
ATOM 2308 C CA . GLN A 1 297 ? 79.552 51.929 79.880 1.00 37.75 285 GLN A CA 1
ATOM 2309 C C . GLN A 1 297 ? 78.689 51.632 78.671 1.00 38.89 285 GLN A C 1
ATOM 2310 O O . GLN A 1 297 ? 79.145 51.759 77.539 1.00 40.30 285 GLN A O 1
ATOM 2316 N N . LEU A 1 298 ? 77.451 51.220 78.889 1.00 39.78 286 LEU A N 1
ATOM 2317 C CA . LEU A 1 298 ? 76.589 50.961 77.752 1.00 43.32 286 LEU A CA 1
ATOM 2318 C C . LEU A 1 298 ? 75.361 51.845 77.834 1.00 43.07 286 LEU A C 1
ATOM 2319 O O . LEU A 1 298 ? 74.872 52.148 78.918 1.00 43.05 286 LEU A O 1
ATOM 2324 N N . ASP A 1 299 ? 74.885 52.283 76.677 1.00 43.43 287 ASP A N 1
ATOM 2325 C CA . ASP A 1 299 ? 73.731 53.163 76.616 1.00 43.64 287 ASP A CA 1
ATOM 2326 C C . ASP A 1 299 ? 73.322 53.304 75.154 1.00 43.62 287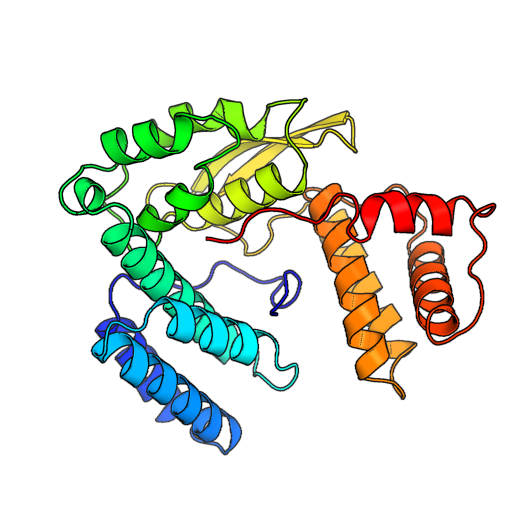 ASP A C 1
ATOM 2327 O O . ASP A 1 299 ? 74.166 53.330 74.261 1.00 43.43 287 ASP A O 1
ATOM 2332 N N . ARG A 1 300 ? 72.019 53.377 74.922 1.00 43.91 288 ARG A N 1
ATOM 2333 C CA . ARG A 1 300 ? 71.450 53.503 73.588 1.00 45.49 288 ARG A CA 1
ATOM 2334 C C . ARG A 1 300 ? 71.992 54.744 72.844 1.00 45.83 288 ARG A C 1
ATOM 2335 O O . ARG A 1 300 ? 71.950 55.866 73.357 1.00 46.05 288 ARG A O 1
ATOM 2343 N N . PRO A 1 301 ? 72.536 54.552 71.634 1.00 44.92 289 PRO A N 1
ATOM 2344 C CA . PRO A 1 301 ? 73.066 55.691 70.874 1.00 44.15 289 PRO A CA 1
ATOM 2345 C C . PRO A 1 301 ? 71.929 56.531 70.266 1.00 43.71 289 PRO A C 1
ATOM 2346 O O . PRO A 1 301 ? 70.773 56.101 70.253 1.00 43.25 289 PRO A O 1
ATOM 2350 N N . VAL A 1 302 ? 72.258 57.720 69.767 1.00 42.49 290 VAL A N 1
ATOM 2351 C CA . VAL A 1 302 ? 71.262 58.597 69.156 1.00 43.45 290 VAL A CA 1
ATOM 2352 C C . VAL A 1 302 ? 70.525 57.889 68.010 1.00 46.13 290 VAL A C 1
ATOM 2353 O O . VAL A 1 302 ? 71.070 57.714 66.925 1.00 44.07 290 VAL A O 1
#

Sequence (286 aa):
PNQFVNHLSALKKHFASYKELREAFNDYHKHNGDELTTFFLHQFDKVMELVKQKDFKTAQSRCEEELAAPYLPKPLVSFFQSLLQLVNHDLLEQQNAALASLPAAKIIELVLQDYPNKLNMIHYLLPKTKAFVKPHLLQRLQFVLTDSELLELKRFSFFQALNQIPGFQGEQVEYFNSKLKQKFTLTLGEFEIAQQPDAKAYFEQLITQIQQLFLKEPVNAEFANEIIDAFLVSYFPLHPPVPLAQLAAKIYEYVSQIVLNEAVNLKDELIKLIVHTLYEQLDRPV

Solvent-accessible surface area: 14147 Å² total; per-residue (Å²): 125,38,44,74,12,42,33,53,49,70,50,18,149,36,29,33,38,35,120,81,0,91,101,34,0,57,85,58,50,165,147,62,51,74,154,78,6,67,103,4,23,90,36,1,67,109,0,10,93,39,13,118,121,144,59,15,116,44,0,15,50,95,0,52,71,16,8,24,32,94,160,17,21,145,58,0,8,29,22,0,28,1,0,26,28,9,0,11,26,28,4,8,52,114,105,54,74,71,0,65,98,50,76,6,28,104,0,2,87,50,0,36,104,93,54,51,65,52,12,25,12,0,39,1,1,5,7,37,83,126,74,63,3,120,64,105,5,2,118,109,0,37,101,0,0,50,36,61,152,10,48,6,20,49,0,0,31,3,0,36,2,0,2,20,3,27,14,0,115,30,64,121,3,51,0,38,0,37,68,35,173,78,130,21,78,7,35,0,12,79,92,26,3,14,13,62,113,107,0,42,42,18,0,107,91,0,38,68,54,1,90,107,81,4,128,176,56,89,94,20,13,75,114,0,19,70,6,0,9,1,0,0,0,1,11,0,0,44,50,0,106,13,84,29,69,95,0,2,51,37,0,75,48,34,6,37,39,97,97,165,82,156,27,66,89,161,81,107,12,0,69,41,0,41,75,6,23,95,167,44,24,124,46,143,111,33

B-factor: mean 42.82, std 12.36, range [14.41, 82.71]